Protein AF-A0A1M4VTM8-F1 (afdb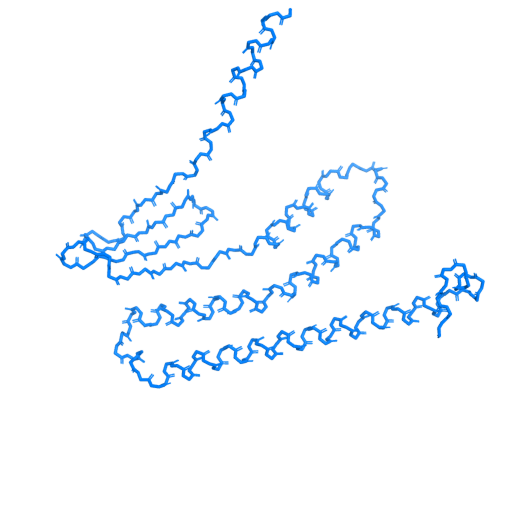_monomer)

Mean predicted aligned error: 14.86 Å

Radius of gyration: 25.79 Å; Cα contacts (8 Å, |Δi|>4): 133; chains: 1; bounding box: 57×68×65 Å

Sequence (185 aa):
MKIIFYLLVILSCISCNIRHKATLKELQNKGSNYQMSYDATRRGAVISLDNNGKIDKILSEVQPDAAIATTTDITSKLTGKLKTGDSVSAEQITKIAETLSKLGERTAPVNMLRDALYRLEEHCVNFPEQCKDEKYFNSFDKVVDLIVKLQGEISETAANEARAEEAKTLRALTPQERDKYNLNK

Secondary structure (DSSP, 8-state):
-HHHHHHHHHHHHHTT------EEEESSSSSSEEEEESSTTS--EEEEE-TTS-EEEEEEPPPP-HHHHHHHHHHHHHHHH--TT----HHHHHHHHHHHHHHHHHHHHHHHHHHHHHHHHHHHHH-GGGGSSHHHHHHHHHHHHHHHHHHHHHHHHHHHHHHHHHHHHHHHS-HHHHHHTT---

Solvent-accessible surface area (backbone atoms only — not comparable to full-atom values): 10735 Å² total; per-residue (Å²): 111,71,66,60,52,54,51,52,54,54,56,63,63,64,71,74,69,83,66,76,58,73,43,78,42,74,76,49,105,72,89,33,39,32,40,35,28,52,47,98,90,46,65,37,30,43,38,31,37,42,100,84,71,44,83,68,47,74,50,64,53,70,72,75,59,64,67,55,58,50,46,55,52,50,52,52,51,52,65,72,64,57,54,98,83,60,85,72,49,71,65,57,56,49,52,50,52,51,54,50,48,56,48,46,60,68,44,44,45,58,50,53,48,46,51,53,52,46,53,54,50,53,46,32,75,77,38,54,84,68,54,76,47,69,70,38,55,53,52,51,50,52,54,52,51,55,37,55,50,51,49,49,53,53,52,51,50,53,54,50,50,51,53,51,51,50,55,51,50,60,70,73,43,52,74,70,58,31,59,75,68,69,66,79,126

Structure (mmCIF, N/CA/C/O backbone):
data_AF-A0A1M4VTM8-F1
#
_entry.id   AF-A0A1M4VTM8-F1
#
loop_
_atom_site.group_PDB
_atom_site.id
_atom_site.type_symbol
_atom_site.label_atom_id
_atom_site.label_alt_id
_atom_site.label_comp_id
_atom_site.label_asym_id
_atom_site.label_entity_id
_atom_site.label_seq_id
_atom_site.pdbx_PDB_ins_code
_atom_site.Cartn_x
_atom_site.Cartn_y
_atom_site.Cartn_z
_atom_site.occupancy
_atom_site.B_iso_or_equiv
_atom_site.auth_seq_id
_atom_site.auth_comp_id
_atom_site.auth_asym_id
_atom_site.auth_atom_id
_atom_site.pdbx_PDB_model_num
ATOM 1 N N . MET A 1 1 ? -13.689 52.520 4.673 1.00 55.81 1 MET A N 1
ATOM 2 C CA . MET A 1 1 ? -14.341 51.310 4.110 1.00 55.81 1 MET A CA 1
ATOM 3 C C . MET A 1 1 ? -13.792 50.878 2.753 1.00 55.81 1 MET A C 1
ATOM 5 O O . MET A 1 1 ? -13.415 4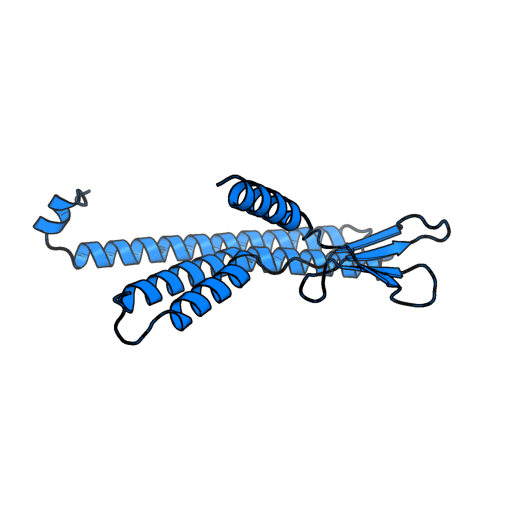9.722 2.644 1.00 55.81 1 MET A O 1
ATOM 9 N N . LYS A 1 2 ? -13.678 51.754 1.739 1.00 59.88 2 LYS A N 1
ATOM 10 C CA . LYS A 1 2 ? -13.195 51.356 0.396 1.00 59.88 2 LYS A CA 1
ATOM 11 C C . LYS A 1 2 ? -11.779 50.749 0.387 1.00 59.88 2 LYS A C 1
ATOM 13 O O . LYS A 1 2 ? -11.562 49.746 -0.274 1.00 59.88 2 LYS A O 1
ATOM 18 N N . ILE A 1 3 ? -10.849 51.292 1.177 1.00 74.38 3 ILE A N 1
ATOM 19 C CA . ILE A 1 3 ? -9.457 50.798 1.266 1.00 74.38 3 ILE A CA 1
ATOM 20 C C . ILE A 1 3 ? -9.383 49.367 1.828 1.00 74.38 3 ILE A C 1
ATOM 22 O O . ILE A 1 3 ? -8.642 48.546 1.304 1.00 74.38 3 ILE A O 1
ATOM 26 N N . ILE A 1 4 ? -10.200 49.043 2.836 1.00 74.19 4 ILE A N 1
ATOM 27 C CA . ILE A 1 4 ? -10.258 47.700 3.443 1.00 74.19 4 ILE A CA 1
ATOM 28 C C . ILE A 1 4 ? -10.810 46.675 2.442 1.00 74.19 4 ILE A C 1
ATOM 30 O O . ILE A 1 4 ? -10.313 45.557 2.370 1.00 74.19 4 ILE A O 1
ATOM 34 N N . PHE A 1 5 ? -11.789 47.075 1.625 1.00 78.25 5 PHE A N 1
ATOM 35 C CA . PHE A 1 5 ? -12.353 46.224 0.579 1.00 78.25 5 PHE A CA 1
ATOM 36 C C . PHE A 1 5 ? -11.323 45.902 -0.515 1.00 78.25 5 PHE A C 1
ATOM 38 O O . PHE A 1 5 ? -11.166 44.742 -0.883 1.00 78.25 5 PHE A O 1
ATOM 45 N N . TYR A 1 6 ? -10.547 46.894 -0.971 1.00 77.56 6 TYR A N 1
ATOM 46 C CA . TYR A 1 6 ? -9.461 46.658 -1.931 1.00 77.56 6 TYR A CA 1
ATOM 47 C C . TYR A 1 6 ? -8.348 45.770 -1.360 1.00 77.56 6 TYR A C 1
ATOM 49 O O . TYR A 1 6 ? -7.822 44.921 -2.075 1.00 77.56 6 TYR A O 1
ATOM 57 N N . LEU A 1 7 ? -8.028 45.906 -0.070 1.00 75.38 7 LEU A N 1
ATOM 58 C CA . LEU A 1 7 ? -7.025 45.068 0.592 1.00 75.38 7 LEU A CA 1
ATOM 59 C C . LEU A 1 7 ? -7.479 43.604 0.703 1.00 75.38 7 LEU A C 1
ATOM 61 O O . LEU A 1 7 ? -6.682 42.705 0.456 1.00 75.38 7 LEU A O 1
ATOM 65 N N . LEU A 1 8 ? -8.764 43.363 0.989 1.00 71.44 8 LEU A N 1
ATOM 66 C CA . LEU A 1 8 ? -9.378 42.027 1.003 1.00 71.44 8 LEU A CA 1
ATOM 67 C C . LEU A 1 8 ? -9.403 41.374 -0.386 1.00 71.44 8 LEU A C 1
ATOM 69 O O . LEU A 1 8 ? -9.103 40.187 -0.507 1.00 71.44 8 LEU A O 1
ATOM 73 N N . VAL A 1 9 ? -9.690 42.148 -1.438 1.00 70.88 9 VAL A N 1
ATOM 74 C CA . VAL A 1 9 ? -9.657 41.659 -2.826 1.00 70.88 9 VAL A CA 1
ATOM 75 C C . VAL A 1 9 ? -8.228 41.288 -3.238 1.00 70.88 9 VAL A C 1
ATOM 77 O O . VAL A 1 9 ? -8.011 40.205 -3.777 1.00 70.88 9 VAL A O 1
ATOM 80 N N . ILE A 1 10 ? -7.229 42.112 -2.907 1.00 68.00 10 ILE A N 1
ATOM 81 C CA . ILE A 1 10 ? -5.819 41.802 -3.196 1.00 68.00 10 ILE A CA 1
ATOM 82 C C . ILE A 1 10 ? -5.358 40.557 -2.417 1.00 68.00 10 ILE A C 1
ATOM 84 O O . ILE A 1 10 ? -4.696 39.695 -2.993 1.00 68.00 10 ILE A O 1
ATOM 88 N N . LEU A 1 11 ? -5.763 40.399 -1.150 1.00 62.19 11 LEU A N 1
ATOM 89 C CA . LEU A 1 11 ? -5.423 39.220 -0.340 1.00 62.19 11 LEU A CA 1
ATOM 90 C C . LEU A 1 11 ? -6.050 37.923 -0.885 1.00 62.19 11 LEU A C 1
ATOM 92 O O . LEU A 1 11 ? -5.418 36.867 -0.825 1.00 62.19 11 LEU A O 1
ATOM 96 N N . SER A 1 12 ? -7.252 38.006 -1.469 1.00 59.25 12 SER A N 1
ATOM 97 C CA . SER A 1 12 ? -7.926 36.868 -2.116 1.00 59.25 12 SER A CA 1
ATOM 98 C C . SER A 1 12 ? -7.284 36.438 -3.444 1.00 59.25 12 SER A C 1
ATOM 100 O O . SER A 1 12 ? -7.388 35.278 -3.836 1.00 59.25 12 SER A O 1
ATOM 102 N N . CYS A 1 13 ? -6.547 37.335 -4.111 1.00 56.78 13 CYS A N 1
ATOM 103 C CA . CYS A 1 13 ? -5.806 37.012 -5.335 1.00 56.78 13 CYS A CA 1
ATOM 104 C C . CYS A 1 13 ? -4.436 36.362 -5.061 1.00 56.78 13 CYS A C 1
ATOM 106 O O . CYS A 1 13 ? -3.901 35.672 -5.927 1.00 56.78 13 CYS A O 1
ATOM 108 N N . ILE A 1 14 ? -3.864 36.544 -3.864 1.00 57.62 14 ILE A N 1
ATOM 109 C CA . ILE A 1 14 ? -2.557 35.968 -3.487 1.00 57.62 14 ILE A CA 1
ATOM 110 C C . ILE A 1 14 ? -2.692 34.485 -3.080 1.00 57.62 14 ILE A C 1
ATOM 112 O O . ILE A 1 14 ? -1.726 33.726 -3.142 1.00 57.62 14 ILE A O 1
ATOM 116 N N . SER A 1 15 ? -3.902 34.024 -2.741 1.00 50.38 15 SER A N 1
ATOM 117 C CA . SER A 1 15 ? -4.162 32.653 -2.267 1.00 50.38 15 SER A CA 1
ATOM 118 C C . SER A 1 15 ? -4.160 31.583 -3.375 1.00 50.38 15 SER A C 1
ATOM 120 O O . SER A 1 15 ? -4.175 30.395 -3.070 1.00 50.38 15 SER A O 1
ATOM 122 N N . CYS A 1 16 ? -4.109 31.965 -4.657 1.00 50.25 16 CYS A N 1
ATOM 123 C CA . CYS A 1 16 ? -4.177 31.025 -5.788 1.00 50.25 16 CYS A CA 1
ATOM 124 C C . CYS A 1 16 ? -2.818 30.508 -6.301 1.00 50.25 16 CYS A C 1
ATOM 126 O O . CYS A 1 16 ? -2.794 29.759 -7.278 1.00 50.25 16 CYS A O 1
ATOM 128 N N . ASN A 1 17 ? -1.686 30.878 -5.686 1.00 47.88 17 ASN A N 1
ATOM 129 C CA . ASN A 1 17 ? -0.359 30.580 -6.249 1.00 47.88 17 ASN A CA 1
ATOM 130 C C . ASN A 1 17 ? 0.388 29.391 -5.624 1.00 47.88 17 ASN A C 1
ATOM 132 O O . ASN A 1 17 ? 1.546 29.150 -5.961 1.00 47.88 17 ASN A O 1
ATOM 136 N N . ILE A 1 18 ? -0.264 28.584 -4.783 1.00 55.91 18 ILE A N 1
ATOM 137 C CA . ILE A 1 18 ? 0.296 27.296 -4.343 1.00 55.91 18 ILE A CA 1
ATOM 138 C C . ILE A 1 18 ? 0.004 26.243 -5.422 1.00 55.91 18 ILE A C 1
ATOM 140 O O . ILE A 1 18 ? -0.698 25.259 -5.207 1.00 55.91 18 ILE A O 1
ATOM 144 N N . ARG A 1 19 ? 0.506 26.465 -6.639 1.00 56.38 19 ARG A N 1
ATOM 145 C CA . ARG A 1 19 ? 0.600 25.391 -7.629 1.00 56.38 19 ARG A CA 1
ATOM 146 C C . ARG A 1 19 ? 1.860 24.613 -7.291 1.00 56.38 19 ARG A C 1
ATOM 148 O O . ARG A 1 19 ? 2.961 25.108 -7.515 1.00 56.38 19 ARG A O 1
ATOM 155 N N . HIS A 1 20 ? 1.701 23.420 -6.725 1.00 59.34 20 HIS A N 1
ATOM 156 C CA . HIS A 1 20 ? 2.806 22.476 -6.568 1.00 59.34 20 HIS A CA 1
ATOM 157 C C . HIS A 1 20 ? 3.458 22.271 -7.942 1.00 59.34 20 HIS A C 1
ATOM 159 O O . HIS A 1 20 ? 2.850 21.698 -8.847 1.00 59.34 20 HIS A O 1
ATOM 165 N N . LYS A 1 21 ? 4.656 22.827 -8.135 1.00 67.56 21 LYS A N 1
ATOM 166 C CA . LYS A 1 21 ? 5.351 22.773 -9.418 1.00 67.56 21 LYS A CA 1
ATOM 167 C C . LYS A 1 21 ? 6.067 21.434 -9.501 1.00 67.56 21 LYS A C 1
ATOM 169 O O . LYS A 1 21 ? 6.978 21.187 -8.719 1.00 67.56 21 LYS A O 1
ATOM 174 N N . ALA A 1 22 ? 5.665 20.591 -10.448 1.00 74.94 22 ALA A N 1
ATOM 175 C CA . ALA A 1 22 ? 6.406 19.374 -10.741 1.00 74.94 22 ALA A CA 1
ATOM 176 C C . ALA A 1 22 ? 7.845 19.739 -11.149 1.00 74.94 22 ALA A C 1
ATOM 178 O O . ALA A 1 22 ? 8.075 20.552 -12.047 1.00 74.94 22 ALA A O 1
ATOM 179 N N . THR A 1 23 ? 8.804 19.161 -10.445 1.00 80.75 23 THR A N 1
ATOM 180 C CA . THR A 1 23 ? 10.224 19.147 -10.773 1.00 80.75 23 THR A CA 1
ATOM 181 C C . THR A 1 23 ? 10.527 17.889 -11.566 1.00 80.75 23 THR A C 1
ATOM 183 O O . THR A 1 23 ? 10.016 16.815 -11.260 1.00 80.75 23 THR A O 1
ATOM 186 N N . LEU A 1 24 ? 11.348 18.037 -12.599 1.00 83.56 24 LEU A N 1
ATOM 187 C CA . LEU A 1 24 ? 11.866 16.936 -13.393 1.00 83.56 24 LEU A CA 1
ATOM 188 C C . LEU A 1 24 ? 13.389 16.995 -13.306 1.00 83.56 24 LEU A C 1
ATOM 190 O O . LEU A 1 24 ? 13.986 18.023 -13.627 1.00 83.56 24 LEU A O 1
ATOM 194 N N . LYS A 1 25 ? 14.008 15.915 -12.838 1.00 85.25 25 LYS A N 1
ATOM 195 C CA . LYS A 1 25 ? 15.454 15.798 -12.661 1.00 85.25 25 LYS A CA 1
ATOM 196 C C . LYS A 1 25 ? 15.956 14.579 -13.416 1.00 85.25 25 LYS A C 1
ATOM 198 O O . LYS A 1 25 ? 15.469 13.481 -13.197 1.00 85.25 25 LYS A O 1
ATOM 203 N N . GLU A 1 26 ? 16.950 14.749 -14.270 1.00 85.19 26 GLU A N 1
ATOM 204 C CA . GLU A 1 26 ? 17.603 13.620 -14.930 1.00 85.19 26 GLU A CA 1
ATOM 205 C C . GLU A 1 26 ? 18.425 12.806 -13.909 1.00 85.19 26 GLU A C 1
ATOM 207 O O . GLU A 1 26 ? 19.189 13.370 -13.121 1.00 85.19 26 GLU A O 1
ATOM 212 N N . LEU A 1 27 ? 18.225 11.484 -13.874 1.00 79.19 27 LEU A N 1
ATOM 213 C CA . LEU A 1 27 ? 18.839 10.583 -12.884 1.00 79.19 27 LEU A CA 1
ATOM 214 C C . LEU A 1 27 ? 20.238 10.111 -13.295 1.00 79.19 27 LEU A C 1
ATOM 216 O O . LEU A 1 27 ? 21.091 9.871 -12.442 1.00 79.19 27 LEU A O 1
ATOM 220 N N . GLN A 1 28 ? 20.483 9.984 -14.597 1.00 69.69 28 GLN A N 1
ATOM 221 C CA . GLN A 1 28 ? 21.789 9.677 -15.175 1.00 69.69 28 GLN A CA 1
ATOM 222 C C . GLN A 1 28 ? 21.962 10.511 -16.434 1.00 69.69 28 GLN A C 1
ATOM 224 O O . GLN A 1 28 ? 21.012 10.601 -17.197 1.00 69.69 28 GLN A O 1
ATOM 229 N N . ASN A 1 29 ? 23.170 11.038 -16.663 1.00 61.75 29 ASN A N 1
ATOM 230 C CA . ASN A 1 29 ? 23.562 11.921 -17.775 1.00 61.75 29 ASN A CA 1
ATOM 231 C C . ASN A 1 29 ? 23.577 11.189 -19.145 1.00 61.75 29 ASN A C 1
ATOM 233 O O . ASN A 1 29 ? 24.570 11.193 -19.871 1.00 61.75 29 ASN A O 1
ATOM 237 N N . LYS A 1 30 ? 22.509 10.439 -19.427 1.00 62.00 30 LYS A N 1
ATOM 238 C CA . LYS A 1 30 ? 22.297 9.539 -20.568 1.00 62.00 30 LYS A CA 1
ATOM 239 C C . LYS A 1 30 ? 20.974 9.843 -21.293 1.00 62.00 30 LYS A C 1
ATOM 241 O O . LYS A 1 30 ? 20.551 9.052 -22.132 1.00 62.00 30 LYS A O 1
ATOM 246 N N . GLY A 1 31 ? 20.303 10.950 -20.968 1.00 61.84 31 GLY A N 1
ATOM 247 C CA . GLY A 1 31 ? 19.180 11.516 -21.721 1.00 61.84 31 GLY A CA 1
ATOM 248 C C . GLY A 1 31 ? 17.881 10.709 -21.711 1.00 61.84 31 GLY A C 1
ATOM 249 O O . GLY A 1 31 ? 17.013 10.961 -22.537 1.00 61.84 31 GLY A O 1
ATOM 250 N N . SER A 1 32 ? 17.747 9.712 -20.835 1.00 74.19 32 SER A N 1
ATOM 251 C CA . SER A 1 32 ? 16.691 8.695 -20.963 1.00 74.19 32 SER A CA 1
ATOM 252 C C . SER A 1 32 ? 16.024 8.289 -19.653 1.00 74.19 32 SER A C 1
ATOM 254 O O . SER A 1 32 ? 15.067 7.533 -19.708 1.00 74.19 32 SER A O 1
ATOM 256 N N . ASN A 1 33 ? 16.461 8.784 -18.489 1.00 84.56 33 ASN A N 1
ATOM 257 C CA . ASN A 1 33 ? 15.824 8.485 -17.201 1.00 84.56 33 ASN A CA 1
ATOM 258 C C . ASN A 1 33 ? 15.647 9.755 -16.371 1.00 84.56 33 ASN A C 1
ATOM 260 O O . ASN A 1 33 ? 16.622 10.430 -16.032 1.00 84.56 33 ASN A O 1
ATOM 264 N N . TYR A 1 34 ? 14.406 10.039 -15.992 1.00 87.00 34 TYR A N 1
ATOM 265 C CA . TYR A 1 34 ? 14.016 11.239 -15.269 1.00 87.00 34 TYR A CA 1
ATOM 266 C C . TYR A 1 34 ? 13.256 10.879 -14.000 1.00 87.00 34 TYR A C 1
ATOM 268 O O . TYR A 1 34 ? 12.390 10.017 -14.008 1.00 87.00 34 TYR A O 1
ATOM 276 N N . GLN A 1 35 ? 13.537 11.580 -12.914 1.00 85.88 35 GLN A N 1
ATOM 277 C CA . GLN A 1 35 ? 12.724 11.597 -11.713 1.00 85.88 35 GLN A CA 1
ATOM 278 C C . GLN A 1 35 ? 11.814 12.819 -11.757 1.00 85.88 35 GLN A C 1
ATOM 280 O O . GLN A 1 35 ? 12.283 13.958 -11.767 1.00 85.88 35 GLN A O 1
ATOM 285 N N . MET A 1 36 ? 10.512 12.582 -11.767 1.00 86.44 36 MET A N 1
ATOM 286 C CA . MET A 1 36 ? 9.488 13.598 -11.595 1.00 86.44 36 MET A CA 1
ATOM 287 C C . MET A 1 36 ? 9.053 13.623 -10.129 1.00 86.44 36 MET A C 1
ATOM 289 O O . MET A 1 36 ? 8.675 12.589 -9.595 1.00 86.44 36 MET A O 1
ATOM 293 N N . SER A 1 37 ? 9.064 14.777 -9.468 1.00 80.56 37 SER A N 1
ATOM 294 C CA . SER A 1 37 ? 8.486 14.941 -8.125 1.00 80.56 37 SER A CA 1
ATOM 295 C C . SER A 1 37 ? 7.849 16.319 -7.954 1.00 80.56 37 SER A C 1
ATOM 297 O O . SER A 1 37 ? 8.286 17.284 -8.570 1.00 80.56 37 SER A O 1
ATOM 299 N N . TYR A 1 38 ? 6.831 16.443 -7.103 1.00 69.94 38 TYR A N 1
ATOM 300 C CA . TYR A 1 38 ? 6.178 17.723 -6.805 1.00 69.94 38 TYR A CA 1
ATOM 301 C C . TYR A 1 38 ? 6.865 18.517 -5.681 1.00 69.94 38 TYR A C 1
ATOM 303 O O . TYR A 1 38 ? 6.795 19.744 -5.694 1.00 69.94 38 TYR A O 1
ATOM 311 N N . ASP A 1 39 ? 7.517 17.843 -4.728 1.00 66.56 39 ASP A N 1
ATOM 312 C CA . ASP A 1 39 ? 8.395 18.424 -3.701 1.00 66.56 39 ASP A CA 1
ATOM 313 C C . ASP A 1 39 ? 9.243 17.309 -3.034 1.00 66.56 39 ASP A C 1
ATOM 315 O O . ASP A 1 39 ? 9.006 16.125 -3.253 1.00 66.56 39 ASP A O 1
ATOM 319 N N . ALA 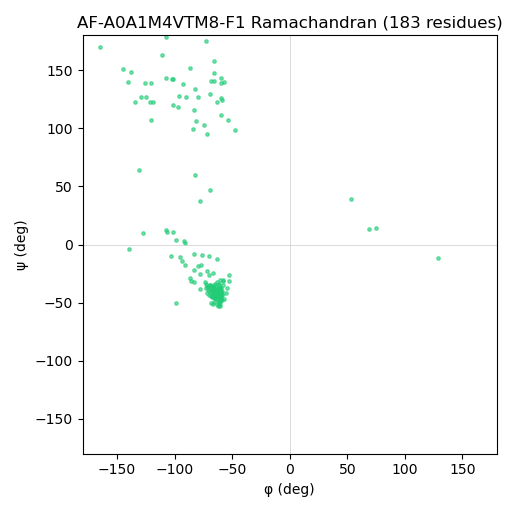A 1 40 ? 10.247 17.663 -2.224 1.00 54.72 40 ALA A N 1
ATOM 320 C CA . ALA A 1 40 ? 11.143 16.688 -1.584 1.00 54.72 40 ALA A CA 1
ATOM 321 C C . ALA A 1 40 ? 10.486 15.829 -0.479 1.00 54.72 40 ALA A C 1
ATOM 323 O O . ALA A 1 40 ? 11.116 14.893 0.009 1.00 54.72 40 ALA A O 1
ATOM 324 N N . THR A 1 41 ? 9.257 16.147 -0.056 1.00 55.94 41 THR A N 1
ATOM 325 C CA . THR A 1 41 ? 8.496 15.377 0.943 1.00 55.94 41 THR A CA 1
ATOM 326 C C . THR A 1 41 ? 7.409 14.508 0.307 1.00 55.94 41 THR A C 1
ATOM 328 O O . THR A 1 41 ? 6.835 13.645 0.974 1.00 55.94 41 THR A O 1
ATOM 331 N N . ARG A 1 42 ? 7.147 14.691 -0.990 1.00 61.75 42 ARG A N 1
ATOM 332 C CA . ARG A 1 42 ? 6.226 13.908 -1.806 1.00 61.75 42 ARG A CA 1
ATOM 333 C C . ARG A 1 42 ? 6.992 12.929 -2.683 1.00 61.75 42 ARG A C 1
ATOM 335 O O . ARG A 1 42 ? 8.055 13.219 -3.226 1.00 61.75 42 ARG A O 1
ATOM 342 N N . ARG A 1 43 ? 6.399 11.750 -2.827 1.00 67.44 43 ARG A N 1
ATOM 343 C CA . ARG A 1 43 ? 6.920 10.683 -3.673 1.00 67.44 43 ARG A CA 1
ATOM 344 C C . ARG A 1 43 ? 6.900 11.072 -5.148 1.00 67.44 43 ARG A C 1
ATOM 346 O O . ARG A 1 43 ? 6.036 11.838 -5.588 1.00 67.44 43 ARG A O 1
ATOM 353 N N . GLY A 1 44 ? 7.884 10.559 -5.876 1.00 79.00 44 GLY A N 1
ATOM 354 C CA . GLY A 1 44 ? 8.093 10.854 -7.286 1.00 79.00 44 GLY A CA 1
ATOM 355 C C . GLY A 1 44 ? 7.726 9.695 -8.206 1.00 79.00 44 GLY A C 1
ATOM 356 O O . GLY A 1 44 ? 7.344 8.613 -7.767 1.00 79.00 44 GLY A O 1
ATOM 357 N N . ALA A 1 45 ? 7.873 9.926 -9.503 1.00 85.31 45 ALA A N 1
ATOM 358 C CA . ALA A 1 45 ? 7.846 8.892 -10.521 1.00 85.31 45 ALA A CA 1
ATOM 359 C C . ALA A 1 45 ? 9.172 8.886 -11.276 1.00 85.31 45 ALA A C 1
ATOM 361 O O . ALA A 1 45 ? 9.707 9.944 -11.608 1.00 85.31 45 ALA A O 1
ATOM 362 N N . VAL A 1 46 ? 9.691 7.702 -11.567 1.00 87.25 46 VAL A N 1
ATOM 363 C CA . VAL A 1 46 ? 10.784 7.520 -12.514 1.00 87.25 46 VAL A CA 1
ATOM 364 C C . VAL A 1 46 ? 10.176 7.302 -13.893 1.00 87.25 46 VAL A C 1
ATOM 366 O O . VAL A 1 46 ? 9.315 6.448 -14.067 1.00 87.25 46 VAL A O 1
ATOM 369 N N . ILE A 1 47 ? 10.606 8.092 -14.866 1.00 88.94 47 ILE A N 1
ATOM 370 C CA . ILE A 1 47 ? 10.150 8.052 -16.252 1.00 88.94 47 ILE A CA 1
ATOM 371 C C . ILE A 1 47 ? 11.361 7.714 -17.112 1.00 88.94 47 ILE A C 1
ATOM 373 O O . ILE A 1 47 ? 12.353 8.447 -17.079 1.00 88.94 47 ILE A O 1
ATOM 377 N N . SER A 1 48 ? 11.275 6.637 -17.889 1.00 87.56 48 SER A N 1
ATOM 378 C CA . SER A 1 48 ? 12.259 6.333 -18.923 1.00 87.56 48 SER A CA 1
ATOM 379 C C . SER A 1 48 ? 11.738 6.719 -20.303 1.00 87.56 48 SER A C 1
ATOM 381 O O . SER A 1 48 ? 10.549 6.562 -20.595 1.00 87.56 48 SER A O 1
ATOM 383 N N . LEU A 1 49 ? 12.626 7.232 -21.153 1.00 87.50 49 LEU A N 1
ATOM 384 C CA . LEU A 1 49 ? 12.338 7.524 -22.554 1.00 87.50 49 LEU A CA 1
ATOM 385 C C . LEU A 1 49 ? 13.028 6.504 -23.468 1.00 87.50 49 LEU A C 1
ATOM 387 O O . LEU A 1 49 ? 14.153 6.085 -23.192 1.00 87.50 49 LEU A O 1
ATOM 391 N N . ASP A 1 50 ? 12.365 6.133 -24.561 1.00 84.56 50 ASP A N 1
ATOM 392 C CA . ASP A 1 50 ? 12.946 5.351 -25.647 1.00 84.56 50 ASP A CA 1
ATOM 393 C C . ASP A 1 50 ? 13.930 6.194 -26.484 1.00 84.56 50 ASP A C 1
ATOM 395 O O . ASP A 1 50 ? 14.066 7.410 -26.320 1.00 84.56 50 ASP A O 1
ATOM 399 N N . ASN A 1 51 ? 14.601 5.554 -27.445 1.00 84.25 51 ASN A N 1
ATOM 400 C CA . ASN A 1 51 ? 15.552 6.224 -28.343 1.00 84.25 51 ASN A CA 1
ATOM 401 C C . ASN A 1 51 ? 14.906 7.295 -29.250 1.00 84.25 51 ASN A C 1
ATOM 403 O O . ASN A 1 51 ? 15.623 8.068 -29.881 1.00 84.25 51 ASN A O 1
ATOM 407 N N . ASN A 1 52 ? 13.573 7.342 -29.330 1.00 86.06 52 ASN A N 1
ATOM 408 C CA . ASN A 1 52 ? 12.812 8.338 -30.082 1.00 86.06 52 ASN A CA 1
ATOM 409 C C . ASN A 1 52 ? 12.287 9.470 -29.177 1.00 86.06 52 ASN A C 1
ATOM 411 O O . ASN A 1 52 ? 11.537 10.327 -29.648 1.00 86.06 52 ASN A O 1
ATOM 415 N N . GLY A 1 53 ? 12.641 9.466 -27.887 1.00 81.62 53 GLY A N 1
ATOM 416 C CA . GLY A 1 53 ? 12.178 10.437 -26.898 1.00 81.62 53 GLY A CA 1
ATOM 417 C C . GLY A 1 53 ? 10.733 10.224 -26.434 1.00 81.62 53 GLY A C 1
ATOM 418 O O . GLY A 1 53 ? 10.155 11.126 -25.826 1.00 81.62 53 GLY A O 1
ATOM 419 N N . LYS A 1 54 ? 10.122 9.069 -26.715 1.00 87.00 54 LYS A N 1
ATOM 420 C CA . LYS A 1 54 ? 8.792 8.700 -26.207 1.00 87.00 54 LYS A CA 1
ATOM 421 C C . LYS A 1 54 ? 8.913 8.049 -24.840 1.00 87.00 54 LYS A C 1
ATOM 423 O O . LYS A 1 54 ? 9.907 7.402 -24.556 1.00 87.00 54 LYS A O 1
ATOM 428 N N . ILE A 1 55 ? 7.884 8.180 -24.008 1.00 85.94 55 ILE A N 1
ATOM 429 C CA . ILE A 1 55 ? 7.833 7.472 -22.725 1.00 85.94 55 ILE A CA 1
ATOM 430 C C . ILE A 1 55 ? 7.802 5.964 -22.987 1.00 85.94 55 ILE A C 1
ATOM 432 O O . ILE A 1 55 ? 6.907 5.481 -23.677 1.00 85.94 55 ILE A O 1
ATOM 436 N N . ASP A 1 56 ? 8.776 5.258 -22.422 1.00 85.19 56 ASP A N 1
ATOM 437 C CA . ASP A 1 56 ? 8.909 3.802 -22.488 1.00 85.19 56 ASP A CA 1
ATOM 438 C C . ASP A 1 56 ? 8.356 3.155 -21.213 1.00 85.19 56 ASP A C 1
ATOM 440 O O . ASP A 1 56 ? 7.500 2.274 -21.274 1.00 85.19 56 ASP A O 1
ATOM 444 N N . LYS A 1 57 ? 8.785 3.635 -20.037 1.00 86.12 57 LYS A N 1
ATOM 445 C CA . LYS A 1 57 ? 8.346 3.110 -18.735 1.00 86.12 57 LYS A CA 1
ATOM 446 C C . LYS A 1 57 ? 8.084 4.243 -17.755 1.00 86.12 57 LYS A C 1
ATOM 448 O O . LYS A 1 57 ? 8.748 5.280 -17.780 1.00 86.12 57 LYS A O 1
ATOM 453 N N . ILE A 1 58 ? 7.125 4.022 -16.863 1.00 86.38 58 ILE A N 1
ATOM 454 C CA . ILE A 1 58 ? 6.842 4.897 -15.727 1.00 86.38 58 ILE A CA 1
ATOM 455 C C . ILE A 1 58 ? 6.793 4.008 -14.492 1.00 86.38 58 ILE A C 1
ATOM 457 O O . ILE A 1 58 ? 6.045 3.044 -14.479 1.00 86.38 58 ILE A O 1
ATOM 461 N N . LEU A 1 59 ? 7.559 4.346 -13.462 1.00 86.31 59 LEU A N 1
ATOM 462 C CA . LEU A 1 59 ? 7.524 3.691 -12.161 1.00 86.31 59 LEU A CA 1
ATOM 463 C C . LEU A 1 59 ? 7.175 4.750 -11.117 1.00 86.31 59 LEU A C 1
ATOM 465 O O . LEU A 1 59 ? 7.983 5.632 -10.831 1.00 86.31 59 LEU A O 1
ATOM 469 N N . SER A 1 60 ? 5.951 4.712 -10.591 1.00 81.88 60 SER A N 1
ATOM 470 C CA . SER A 1 60 ? 5.464 5.720 -9.641 1.00 81.88 60 SER A CA 1
ATOM 471 C C . SER A 1 60 ? 5.516 5.187 -8.222 1.00 81.88 60 SER A C 1
ATOM 473 O O . SER A 1 60 ? 4.864 4.199 -7.900 1.00 81.88 60 SER A O 1
ATOM 475 N N . GLU A 1 61 ? 6.268 5.853 -7.353 1.00 74.88 61 GLU A N 1
ATOM 476 C CA . GLU A 1 61 ? 6.351 5.438 -5.963 1.00 74.88 61 GLU A CA 1
ATOM 477 C C . GLU A 1 61 ? 4.995 5.605 -5.249 1.00 74.88 61 GLU A C 1
ATOM 479 O O . GLU A 1 61 ? 4.279 6.598 -5.404 1.00 74.88 61 GLU A O 1
ATOM 484 N N . VAL A 1 62 ? 4.662 4.638 -4.397 1.00 72.00 62 VAL A N 1
ATOM 485 C CA . VAL A 1 62 ? 3.408 4.602 -3.630 1.00 72.00 62 VAL A CA 1
ATOM 486 C C . VAL A 1 62 ? 3.247 5.821 -2.715 1.00 72.00 62 VAL A C 1
ATOM 488 O O . VAL A 1 62 ? 4.090 6.054 -1.861 1.00 72.00 62 VAL A O 1
ATOM 491 N N . GLN A 1 63 ? 2.143 6.567 -2.784 1.00 62.94 63 GLN A N 1
ATOM 492 C CA . GLN A 1 63 ? 1.935 7.700 -1.867 1.00 62.94 63 GLN A CA 1
ATOM 493 C C . GLN A 1 63 ? 1.934 7.260 -0.389 1.00 62.94 63 GLN A C 1
ATOM 495 O O . GLN A 1 63 ? 1.338 6.227 -0.069 1.00 62.94 63 GLN A O 1
ATOM 500 N N . PRO A 1 64 ? 2.560 8.033 0.527 1.00 59.22 64 PRO A N 1
ATOM 501 C CA . PRO A 1 64 ? 2.430 7.773 1.952 1.00 59.22 64 PRO A CA 1
ATOM 502 C C . PRO A 1 64 ? 0.957 7.882 2.328 1.00 59.22 64 PRO A C 1
ATOM 504 O O . PRO A 1 64 ? 0.221 8.711 1.788 1.00 59.22 64 PRO A O 1
ATOM 507 N N . ASP A 1 65 ? 0.527 7.028 3.245 1.00 60.94 65 ASP A N 1
ATOM 508 C CA . ASP A 1 65 ? -0.861 6.987 3.664 1.00 60.94 65 ASP A CA 1
ATOM 509 C C . ASP A 1 65 ? -1.296 8.338 4.243 1.00 60.94 65 ASP A C 1
ATOM 511 O O . ASP A 1 65 ? -0.845 8.761 5.314 1.00 60.94 65 ASP A O 1
ATOM 515 N N . ALA A 1 66 ? -2.183 9.019 3.516 1.00 56.75 66 ALA A N 1
ATOM 516 C CA . ALA A 1 66 ? -2.731 10.301 3.921 1.00 56.75 66 ALA A CA 1
ATOM 517 C C . ALA A 1 66 ? -3.433 10.207 5.283 1.00 56.75 66 ALA A C 1
ATOM 519 O O . ALA A 1 66 ? -3.405 11.181 6.035 1.00 56.75 66 ALA A O 1
ATOM 520 N N . ALA A 1 67 ? -4.007 9.050 5.637 1.00 51.41 67 ALA A N 1
ATOM 521 C CA . ALA A 1 67 ? -4.637 8.849 6.935 1.00 51.41 67 ALA A CA 1
ATOM 522 C C . ALA A 1 67 ? -3.605 8.869 8.070 1.00 51.41 67 ALA A C 1
ATOM 524 O O . ALA A 1 67 ? -3.815 9.575 9.053 1.00 51.41 67 ALA A O 1
ATOM 525 N N . ILE A 1 68 ? -2.463 8.185 7.927 1.00 57.22 68 ILE A N 1
ATOM 526 C CA . ILE A 1 68 ? -1.411 8.138 8.961 1.00 57.22 68 ILE A CA 1
ATOM 527 C C . ILE A 1 68 ? -0.703 9.493 9.094 1.00 57.22 68 ILE A C 1
ATOM 529 O O . ILE A 1 68 ? -0.499 9.977 10.206 1.00 57.22 68 ILE A O 1
ATOM 533 N N . ALA A 1 69 ? -0.375 10.152 7.979 1.00 56.09 69 ALA A N 1
ATOM 534 C CA . ALA A 1 69 ? 0.251 11.476 8.014 1.00 56.09 69 ALA A CA 1
ATOM 535 C C . ALA A 1 69 ? -0.664 12.523 8.678 1.00 56.09 69 ALA A C 1
ATOM 537 O O . ALA A 1 69 ? -0.222 13.292 9.532 1.00 56.09 69 ALA A O 1
ATOM 538 N N . THR A 1 70 ? -1.958 12.498 8.343 1.00 56.84 70 THR A N 1
ATOM 539 C CA . THR A 1 70 ? -2.969 13.375 8.955 1.00 56.84 70 THR A CA 1
ATOM 540 C C . THR A 1 70 ? -3.202 13.018 10.425 1.00 56.84 70 THR A C 1
ATOM 542 O O . THR A 1 70 ? -3.373 13.909 11.250 1.00 56.84 70 THR A O 1
ATOM 545 N N . THR A 1 71 ? -3.143 11.734 10.783 1.00 57.50 71 THR A N 1
ATOM 546 C CA . THR A 1 71 ? -3.262 11.238 12.165 1.00 57.50 71 THR A CA 1
ATOM 547 C C . THR A 1 71 ? -2.149 11.776 13.055 1.00 57.50 71 THR A C 1
ATOM 549 O O . THR A 1 71 ? -2.428 12.355 14.102 1.00 57.50 71 THR A O 1
ATOM 552 N N . THR A 1 72 ? -0.892 11.635 12.634 1.00 60.34 72 THR A N 1
ATOM 553 C CA . THR A 1 72 ? 0.267 12.123 13.394 1.00 60.34 72 THR A CA 1
ATOM 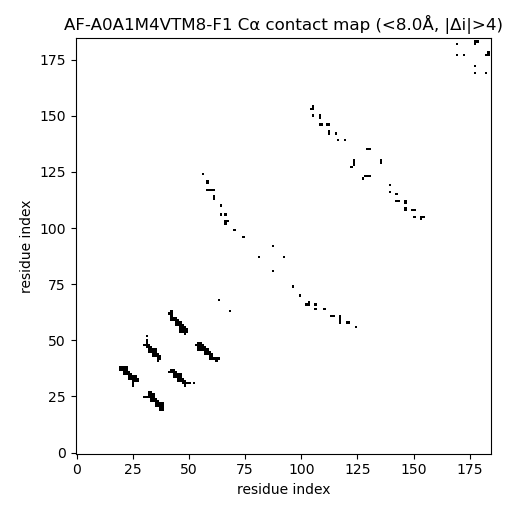554 C C . THR A 1 72 ? 0.210 13.637 13.575 1.00 60.34 72 THR A C 1
ATOM 556 O O . THR A 1 72 ? 0.477 14.142 14.664 1.00 60.34 72 THR A O 1
ATOM 559 N N . ASP A 1 73 ? -0.203 14.362 12.535 1.00 61.47 73 ASP A N 1
ATOM 560 C CA . ASP A 1 73 ? -0.339 15.816 12.569 1.00 61.47 73 ASP A CA 1
ATOM 561 C C . ASP A 1 73 ? -1.491 16.271 13.487 1.00 61.47 73 ASP A C 1
ATOM 563 O O . ASP A 1 73 ? -1.316 17.188 14.289 1.00 61.47 73 ASP A O 1
ATOM 567 N N . ILE A 1 74 ? -2.647 15.596 13.451 1.00 62.41 74 ILE A N 1
ATOM 568 C CA . ILE A 1 74 ? -3.780 15.864 14.353 1.00 62.41 74 ILE A CA 1
ATOM 569 C C . ILE A 1 74 ? -3.384 15.580 15.802 1.00 62.41 74 ILE A C 1
ATOM 571 O O . ILE A 1 74 ? -3.538 16.461 16.646 1.00 62.41 74 ILE A O 1
ATOM 575 N N . THR A 1 75 ? -2.830 14.402 16.095 1.00 61.62 75 THR A N 1
ATOM 576 C CA . THR A 1 75 ? -2.411 14.023 17.452 1.00 61.62 75 THR A CA 1
ATOM 577 C C . THR A 1 75 ? -1.349 14.982 17.980 1.00 61.62 75 THR A C 1
ATOM 579 O O . THR A 1 75 ? -1.514 15.528 19.065 1.00 61.62 75 THR A O 1
ATOM 582 N N . SER A 1 76 ? -0.317 15.298 17.190 1.00 61.25 76 SER A N 1
ATOM 583 C CA . SER A 1 76 ? 0.722 16.259 17.581 1.00 61.25 76 SER A CA 1
ATOM 584 C C . SER A 1 76 ? 0.162 17.665 17.822 1.00 61.25 76 SER A C 1
ATOM 586 O O . SER A 1 76 ? 0.607 18.353 18.743 1.00 61.25 76 SER A O 1
ATOM 588 N N . LYS A 1 77 ? -0.816 18.112 17.022 1.00 63.06 77 LYS A N 1
ATOM 589 C CA . LYS A 1 77 ? -1.491 19.407 17.207 1.00 63.06 77 LYS A CA 1
ATOM 590 C C . LYS A 1 77 ? -2.404 19.419 18.428 1.00 63.06 77 LYS A C 1
ATOM 592 O O . LYS A 1 77 ? -2.487 20.455 19.081 1.00 63.06 77 LYS A O 1
ATOM 597 N N . LEU A 1 78 ? -3.078 18.311 18.736 1.00 61.25 78 LEU A N 1
ATOM 598 C CA . LEU A 1 78 ? -3.876 18.165 19.953 1.00 61.25 78 LEU A CA 1
ATOM 599 C C . LEU A 1 78 ? -2.972 18.167 21.187 1.00 61.25 78 LEU A C 1
ATOM 601 O O . LEU A 1 78 ? -3.172 18.996 22.067 1.00 61.25 78 LEU A O 1
ATOM 605 N N . THR A 1 79 ? -1.923 17.344 21.217 1.00 62.31 79 THR A N 1
ATOM 606 C CA . THR A 1 79 ? -0.967 17.285 22.333 1.00 62.31 79 THR A CA 1
ATOM 607 C C . THR A 1 79 ? -0.236 18.615 22.540 1.00 62.31 79 THR A C 1
ATOM 609 O O . THR A 1 79 ? -0.054 19.041 23.675 1.00 62.31 79 THR A O 1
ATOM 612 N N . GLY A 1 80 ? 0.131 19.316 21.461 1.00 59.94 80 GLY A N 1
ATOM 613 C CA . GLY A 1 80 ? 0.819 20.611 21.532 1.00 59.94 80 GLY A CA 1
ATOM 614 C C . GLY A 1 80 ? -0.070 21.811 21.888 1.00 59.94 80 GLY A C 1
ATOM 615 O O . GLY A 1 80 ? 0.453 22.854 22.276 1.00 59.94 80 GLY A O 1
ATOM 616 N N . LYS A 1 81 ? -1.400 21.698 21.755 1.00 55.50 81 LYS A N 1
ATOM 617 C CA . LYS A 1 81 ? -2.358 22.764 22.110 1.00 55.50 81 LYS A CA 1
ATOM 618 C C . LYS A 1 81 ? -2.941 22.630 23.514 1.00 55.50 81 LYS A C 1
ATOM 620 O O . LYS A 1 81 ? -3.562 23.583 23.978 1.00 55.50 81 LYS A O 1
ATOM 625 N N . LEU A 1 82 ? -2.724 21.505 24.192 1.00 53.91 82 LEU A N 1
ATOM 626 C CA . LEU A 1 82 ? -3.111 21.338 25.589 1.00 53.91 82 LEU A CA 1
ATOM 627 C C . LEU A 1 82 ? -2.188 22.178 26.467 1.00 53.91 82 LEU A C 1
ATOM 629 O O . LEU A 1 82 ? -1.094 21.764 26.846 1.00 53.91 82 LEU A O 1
ATOM 633 N N . LYS A 1 83 ? -2.638 23.386 26.799 1.00 54.62 83 LYS A N 1
ATOM 634 C CA . LYS A 1 83 ? -2.122 24.077 27.976 1.00 54.62 83 LYS A CA 1
ATOM 635 C C . LYS A 1 83 ? -2.598 23.305 29.202 1.00 54.62 83 LYS A C 1
ATOM 637 O O . LYS A 1 83 ? -3.727 22.819 29.228 1.00 54.62 83 LYS A O 1
ATOM 642 N N . THR A 1 84 ? -1.734 23.187 30.205 1.00 51.66 84 THR A N 1
ATOM 643 C CA . THR A 1 84 ? -2.046 22.641 31.530 1.00 51.66 84 THR A CA 1
ATOM 644 C C . THR A 1 84 ? -3.340 23.269 32.060 1.00 51.66 84 THR A C 1
ATOM 646 O O . THR A 1 84 ? -3.323 24.397 32.542 1.00 51.66 84 THR A O 1
ATOM 649 N N . GLY A 1 85 ? -4.469 22.564 31.920 1.00 50.81 85 GLY A N 1
ATOM 650 C CA . GLY A 1 85 ? -5.783 23.018 32.388 1.00 50.81 85 GLY A CA 1
ATOM 651 C C . GLY A 1 85 ? -6.936 22.988 31.375 1.00 50.81 85 GLY A C 1
ATOM 652 O O . GLY A 1 85 ? -8.075 23.116 31.814 1.00 50.81 85 GLY A O 1
ATOM 653 N N . ASP A 1 86 ? -6.701 22.784 30.071 1.00 52.72 86 ASP A N 1
ATOM 654 C CA . ASP A 1 86 ? -7.805 22.640 29.106 1.00 52.72 86 ASP A CA 1
ATOM 655 C C . ASP A 1 86 ? -8.405 21.224 29.138 1.00 52.72 86 ASP A C 1
ATOM 657 O O . ASP A 1 86 ? -7.711 20.213 29.024 1.00 52.72 86 ASP A O 1
ATOM 661 N N . SER A 1 87 ? -9.726 21.168 29.302 1.00 52.56 87 SER A N 1
ATOM 662 C CA . SER A 1 87 ? -10.540 19.999 29.651 1.00 52.56 87 SER A CA 1
ATOM 663 C C . SER A 1 87 ? -10.824 19.030 28.498 1.00 52.56 87 SER A C 1
ATOM 665 O O . SER A 1 87 ? -11.912 18.455 28.422 1.00 52.56 87 SER A O 1
ATOM 667 N N . VAL A 1 88 ? -9.860 18.796 27.605 1.00 55.34 88 VAL A N 1
ATOM 668 C CA . VAL A 1 88 ? -9.919 17.568 26.802 1.00 55.34 88 VAL A CA 1
ATOM 669 C C . VAL A 1 88 ? -9.520 16.448 27.749 1.00 55.34 88 VAL A C 1
ATOM 671 O O . VAL A 1 88 ? -8.351 16.333 28.121 1.00 55.34 88 VAL A O 1
ATOM 674 N N . SER A 1 89 ? -10.506 15.684 28.224 1.00 62.88 89 SER A N 1
ATOM 675 C CA . SER A 1 89 ? -10.244 14.614 29.184 1.00 62.88 89 SER A CA 1
ATOM 676 C C . SER A 1 89 ? -9.228 13.648 28.570 1.00 62.88 89 SER A C 1
ATOM 678 O O . SER A 1 89 ? -9.264 13.380 27.363 1.00 62.88 89 SER A O 1
ATOM 680 N N . ALA A 1 90 ? -8.281 13.159 29.370 1.00 60.75 90 ALA A N 1
ATOM 681 C CA . ALA A 1 90 ? -7.248 12.247 28.888 1.00 60.75 90 ALA A CA 1
ATOM 682 C C . ALA A 1 90 ? -7.865 11.044 28.149 1.00 60.75 90 ALA A C 1
ATOM 684 O O . ALA A 1 90 ? -7.295 10.587 27.157 1.00 60.75 90 ALA A O 1
ATOM 685 N N . GLU A 1 91 ? -9.070 10.628 28.558 1.00 59.16 91 GLU A N 1
ATOM 686 C CA . GLU A 1 91 ? -9.899 9.594 27.928 1.00 59.16 91 GLU A CA 1
ATOM 687 C C . GLU A 1 91 ? -10.316 9.934 26.489 1.00 59.16 91 GLU A C 1
ATOM 689 O O . GLU A 1 91 ? -10.349 9.054 25.632 1.00 59.16 91 GLU A O 1
ATOM 694 N N . GLN A 1 92 ? -10.625 11.196 26.174 1.00 60.81 92 GLN A N 1
ATOM 695 C CA . GLN A 1 92 ? -10.963 11.594 24.802 1.00 60.81 92 GLN A CA 1
ATOM 696 C C . GLN A 1 92 ? -9.743 11.519 23.881 1.00 60.81 92 GLN A C 1
ATOM 698 O O . GLN A 1 92 ? -9.867 11.085 22.736 1.00 60.81 92 GLN A O 1
ATOM 703 N N . ILE A 1 93 ? -8.560 11.884 24.382 1.00 63.25 93 ILE A N 1
ATOM 704 C CA . ILE A 1 93 ? -7.300 11.776 23.633 1.00 63.25 93 ILE A CA 1
ATOM 705 C C . ILE A 1 93 ? -6.953 10.307 23.397 1.00 63.25 93 ILE A C 1
ATOM 707 O O . ILE A 1 93 ? -6.579 9.948 22.282 1.00 63.25 93 ILE A O 1
ATOM 711 N N . THR A 1 94 ? -7.125 9.449 24.408 1.00 63.34 94 THR A N 1
ATOM 712 C CA . THR A 1 94 ? -6.901 8.002 24.254 1.00 63.34 94 THR A CA 1
ATOM 713 C C . THR A 1 94 ? -7.876 7.404 23.252 1.00 63.34 94 THR A C 1
ATOM 715 O O . THR A 1 94 ? -7.448 6.702 22.347 1.00 63.34 94 THR A O 1
ATOM 718 N N . LYS A 1 95 ? -9.164 7.757 23.318 1.00 65.38 95 LYS A N 1
ATOM 719 C CA . LYS A 1 95 ? -10.182 7.244 22.389 1.00 65.38 95 LYS A CA 1
ATOM 720 C C . LYS A 1 95 ? -9.965 7.705 20.944 1.00 65.38 95 LYS A C 1
ATOM 722 O O . LYS A 1 95 ? -10.218 6.951 20.003 1.00 65.38 95 LYS A O 1
ATOM 727 N N . ILE A 1 96 ? -9.475 8.933 20.755 1.00 62.56 96 ILE A N 1
ATOM 728 C CA . ILE A 1 96 ? -9.035 9.433 19.447 1.00 62.56 96 ILE A CA 1
ATOM 729 C C . ILE A 1 96 ? -7.814 8.636 18.978 1.00 62.56 96 ILE A C 1
ATOM 731 O O . ILE A 1 96 ? -7.839 8.121 17.866 1.00 62.56 96 ILE A O 1
ATOM 735 N N . ALA A 1 97 ? -6.790 8.459 19.817 1.00 62.50 97 ALA A N 1
ATOM 736 C CA . ALA A 1 97 ? -5.603 7.676 19.473 1.00 62.50 97 ALA A CA 1
ATOM 737 C C . ALA A 1 97 ? -5.939 6.213 19.128 1.00 62.50 97 ALA A C 1
ATOM 739 O O . ALA A 1 97 ? -5.430 5.694 18.141 1.00 62.5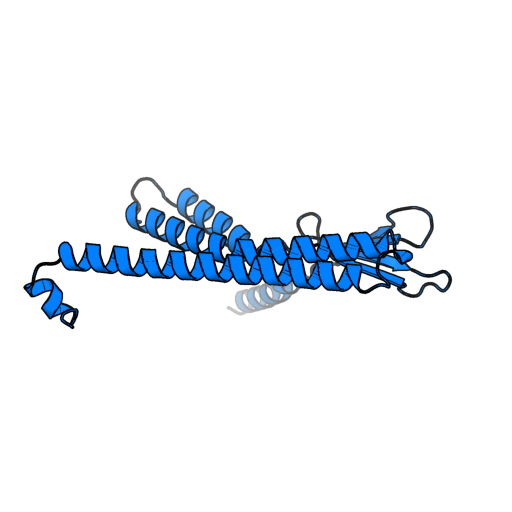0 97 ALA A O 1
ATOM 740 N N . GLU A 1 9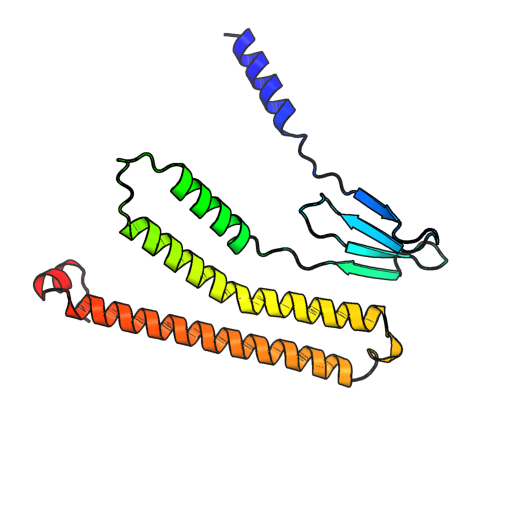8 ? -6.847 5.572 19.865 1.00 66.44 98 GLU A N 1
ATOM 741 C CA . GLU A 1 98 ? -7.344 4.218 19.589 1.00 66.44 98 GLU A CA 1
ATOM 742 C C . GLU A 1 98 ? -8.104 4.144 18.262 1.00 66.44 98 GLU A C 1
ATOM 744 O O . GLU A 1 98 ? -7.851 3.259 17.447 1.00 66.44 98 GLU A O 1
ATOM 749 N N . THR A 1 99 ? -9.013 5.092 18.007 1.00 63.62 99 THR A N 1
A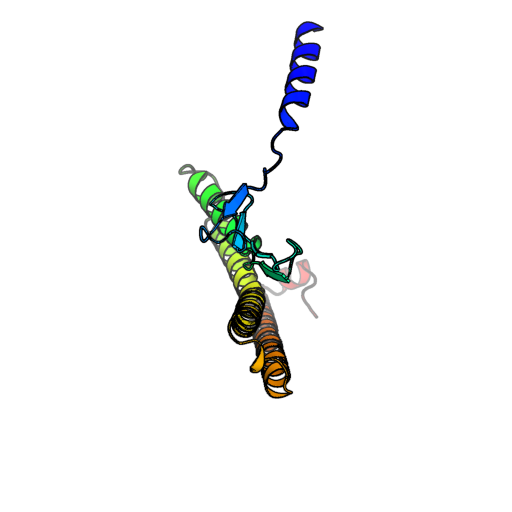TOM 750 C CA . THR A 1 99 ? -9.764 5.152 16.740 1.00 63.62 99 THR A CA 1
ATOM 751 C C . THR A 1 99 ? -8.819 5.354 15.557 1.00 63.62 99 THR A C 1
ATOM 753 O O . THR A 1 99 ? -8.985 4.735 14.507 1.00 63.62 99 THR A O 1
ATOM 756 N N . LEU A 1 100 ? -7.804 6.198 15.736 1.00 60.19 100 LEU A N 1
ATOM 757 C CA . LEU A 1 100 ? -6.788 6.468 14.729 1.00 60.19 100 LEU A CA 1
ATOM 758 C C . LEU A 1 100 ? -5.831 5.277 14.538 1.00 60.19 100 LEU A C 1
ATOM 760 O O . LEU A 1 100 ? -5.471 4.982 13.401 1.00 60.19 100 LEU A O 1
ATOM 764 N N . SER A 1 101 ? -5.488 4.538 15.599 1.00 63.84 101 SER A N 1
ATOM 765 C CA . SER A 1 101 ? -4.727 3.280 15.518 1.00 63.84 101 SER A CA 1
ATOM 766 C C . SER A 1 101 ? -5.493 2.227 14.719 1.00 63.84 101 SER A C 1
ATOM 768 O O . SER A 1 101 ? -4.958 1.669 13.765 1.00 63.84 101 SER A O 1
ATOM 770 N N . LYS A 1 102 ? -6.786 2.040 15.017 1.00 66.19 102 LYS A N 1
ATOM 771 C CA . LYS A 1 102 ? -7.676 1.130 14.273 1.00 66.19 102 LYS A CA 1
ATOM 772 C C . LYS A 1 102 ? -7.829 1.525 12.805 1.00 66.19 102 LYS A C 1
ATOM 774 O O . LYS A 1 102 ? -7.977 0.667 11.935 1.00 66.19 102 LYS A O 1
ATOM 779 N N . LEU A 1 103 ? -7.801 2.825 12.505 1.00 62.50 103 LEU A N 1
ATOM 780 C CA . LEU A 1 103 ? -7.782 3.303 11.126 1.00 62.50 103 LEU A CA 1
ATOM 781 C C . LEU A 1 103 ? -6.454 2.954 10.437 1.00 62.50 103 LEU A C 1
ATOM 783 O O . LEU A 1 103 ? -6.489 2.448 9.320 1.00 62.50 103 LEU A O 1
ATOM 787 N N . GLY A 1 104 ? -5.317 3.150 11.113 1.00 60.53 104 GLY A N 1
ATOM 788 C CA . GLY A 1 104 ? -3.993 2.755 10.620 1.00 60.53 104 GLY A CA 1
ATOM 789 C C . GLY A 1 104 ? -3.858 1.248 10.367 1.00 60.53 104 GLY A C 1
ATOM 790 O O . GLY A 1 104 ? -3.274 0.831 9.370 1.00 60.53 104 GLY A O 1
ATOM 791 N N . GLU A 1 105 ? -4.461 0.414 11.214 1.00 64.50 105 GLU A N 1
ATOM 792 C CA . GLU A 1 105 ? -4.522 -1.040 11.010 1.00 64.50 105 GLU A CA 1
ATOM 793 C C . GLU A 1 105 ? -5.324 -1.417 9.761 1.00 64.50 105 GLU A C 1
ATOM 795 O O . GLU A 1 105 ? -4.925 -2.305 9.013 1.00 64.50 105 GLU A O 1
ATOM 800 N N . ARG A 1 106 ? -6.427 -0.712 9.478 1.00 63.81 106 ARG A N 1
ATOM 801 C CA . ARG A 1 106 ? -7.224 -0.924 8.257 1.00 63.81 106 ARG A CA 1
ATOM 802 C C . ARG A 1 106 ? -6.519 -0.458 6.990 1.00 63.81 106 ARG A C 1
ATOM 804 O O . ARG A 1 106 ? -6.820 -0.964 5.913 1.00 63.81 106 ARG A O 1
ATOM 811 N N . THR A 1 107 ? -5.611 0.505 7.092 1.00 69.75 107 THR A N 1
ATOM 812 C CA . THR A 1 107 ? -4.863 1.001 5.937 1.00 69.75 107 THR A CA 1
ATOM 813 C C . THR A 1 107 ? -3.544 0.262 5.714 1.00 69.75 107 THR A C 1
ATOM 815 O O . THR A 1 107 ? -3.021 0.283 4.598 1.00 69.75 107 THR A O 1
ATOM 818 N N . ALA A 1 108 ? -3.030 -0.463 6.714 1.00 76.25 108 ALA A N 1
ATOM 819 C CA . ALA A 1 108 ? -1.809 -1.256 6.591 1.00 76.25 108 ALA A CA 1
ATOM 820 C C . ALA A 1 108 ? -1.859 -2.309 5.457 1.00 76.25 108 ALA A C 1
ATOM 822 O O . ALA A 1 108 ? -0.932 -2.304 4.645 1.00 76.25 108 ALA A O 1
ATOM 823 N N . PRO A 1 109 ? -2.919 -3.131 5.286 1.00 79.62 109 PRO A N 1
ATOM 824 C CA . PRO A 1 109 ? -3.021 -4.072 4.163 1.00 79.62 109 PRO A CA 1
ATOM 825 C C . PRO A 1 109 ? -3.006 -3.379 2.800 1.00 79.62 109 PRO A C 1
ATOM 827 O O . PRO A 1 109 ? -2.355 -3.837 1.865 1.00 79.62 109 PRO A O 1
ATOM 830 N N . VAL A 1 110 ? -3.674 -2.227 2.692 1.00 75.94 110 VAL A N 1
ATOM 831 C CA . VAL A 1 110 ? -3.693 -1.422 1.463 1.00 75.94 110 VAL A CA 1
ATOM 832 C C . VAL A 1 110 ? -2.298 -0.877 1.148 1.00 75.94 110 VAL A C 1
ATOM 834 O O . VAL A 1 110 ? -1.887 -0.861 -0.011 1.00 75.94 110 VAL A O 1
ATOM 837 N N . ASN A 1 111 ? -1.542 -0.459 2.164 1.00 77.62 111 ASN A N 1
ATOM 838 C CA . ASN A 1 111 ? -0.166 -0.001 1.987 1.00 77.62 111 ASN A CA 1
ATOM 839 C C . ASN A 1 111 ? 0.772 -1.153 1.601 1.00 77.62 111 ASN A C 1
ATOM 841 O O . ASN A 1 111 ? 1.596 -0.977 0.705 1.00 77.62 111 ASN A O 1
ATOM 845 N N . MET A 1 112 ? 0.601 -2.334 2.202 1.00 82.56 112 MET A N 1
ATOM 846 C CA . MET A 1 112 ? 1.325 -3.550 1.814 1.00 82.56 112 MET A CA 1
ATOM 847 C C . MET A 1 112 ? 1.029 -3.943 0.363 1.00 82.56 112 MET A C 1
ATOM 849 O O . MET A 1 112 ? 1.951 -4.310 -0.358 1.00 82.56 112 MET A O 1
ATOM 853 N N . LEU A 1 113 ? -0.222 -3.800 -0.095 1.00 83.12 113 LEU A N 1
ATOM 854 C CA . LEU A 1 113 ? -0.596 -4.070 -1.489 1.00 83.12 113 LEU A CA 1
ATOM 855 C C . LEU A 1 113 ? 0.136 -3.146 -2.427 1.00 83.12 113 LEU A C 1
ATOM 857 O O . LEU A 1 113 ? 0.784 -3.594 -3.362 1.00 83.12 113 LEU A O 1
ATOM 861 N N . ARG A 1 114 ? 0.043 -1.848 -2.162 1.00 80.62 114 ARG A N 1
ATOM 862 C CA . ARG A 1 114 ? 0.670 -0.850 -3.014 1.00 80.62 114 ARG A CA 1
ATOM 863 C C . ARG A 1 114 ? 2.183 -1.064 -3.092 1.00 80.62 114 ARG A C 1
ATOM 865 O O . ARG A 1 114 ? 2.727 -0.975 -4.186 1.00 80.62 114 ARG A O 1
ATOM 872 N N . ASP A 1 115 ? 2.849 -1.371 -1.975 1.00 84.12 115 ASP A N 1
ATOM 873 C CA . ASP A 1 115 ? 4.293 -1.642 -1.970 1.00 84.12 115 ASP A CA 1
ATOM 874 C C . ASP A 1 115 ? 4.635 -2.932 -2.727 1.00 84.12 115 ASP A C 1
ATOM 876 O O . ASP A 1 115 ? 5.530 -2.933 -3.567 1.00 84.12 115 ASP A O 1
ATOM 880 N N . ALA A 1 116 ? 3.875 -4.010 -2.523 1.00 85.25 116 ALA A N 1
ATOM 881 C CA . ALA A 1 116 ? 4.087 -5.264 -3.239 1.00 85.25 116 ALA A CA 1
ATOM 882 C C . ALA A 1 116 ? 3.876 -5.112 -4.757 1.00 85.25 116 ALA A C 1
ATOM 884 O O . ALA A 1 116 ? 4.683 -5.607 -5.543 1.00 85.25 116 ALA A O 1
ATOM 885 N N . LEU A 1 117 ? 2.841 -4.374 -5.174 1.00 84.69 117 LEU A N 1
ATOM 886 C CA . LEU A 1 117 ? 2.591 -4.053 -6.580 1.00 84.69 117 LEU A CA 1
ATOM 887 C C . LEU A 1 117 ? 3.713 -3.193 -7.172 1.00 84.69 117 LEU A C 1
ATOM 889 O O . LEU A 1 117 ? 4.190 -3.486 -8.266 1.00 84.69 117 LEU A O 1
ATOM 893 N N . TYR A 1 118 ? 4.189 -2.193 -6.428 1.00 86.06 118 TYR A N 1
ATOM 894 C CA . TYR A 1 118 ? 5.328 -1.374 -6.836 1.00 86.06 118 TYR A CA 1
ATOM 895 C C . TYR A 1 118 ? 6.599 -2.212 -7.028 1.00 86.06 118 TYR A C 1
ATOM 897 O O . TYR A 1 118 ? 7.310 -2.043 -8.015 1.00 86.06 118 TYR A O 1
ATOM 905 N N . ARG A 1 119 ? 6.879 -3.161 -6.126 1.00 86.88 119 ARG A N 1
ATOM 906 C CA . ARG A 1 119 ? 8.034 -4.069 -6.247 1.00 86.88 119 ARG A CA 1
ATOM 907 C C . ARG A 1 119 ? 7.910 -5.032 -7.423 1.00 86.88 119 ARG A C 1
ATOM 909 O O . ARG A 1 119 ? 8.914 -5.321 -8.070 1.00 86.88 119 ARG A O 1
ATOM 916 N N . LEU A 1 120 ? 6.702 -5.509 -7.724 1.00 85.69 120 LEU A N 1
ATOM 917 C CA . LEU A 1 120 ? 6.445 -6.323 -8.915 1.00 85.69 120 LEU A CA 1
ATOM 918 C C . LEU A 1 120 ? 6.677 -5.523 -10.204 1.00 85.69 120 LEU A C 1
ATOM 920 O O . LEU A 1 120 ? 7.290 -6.035 -11.138 1.00 85.69 120 LEU A O 1
ATOM 924 N N . GLU A 1 121 ? 6.236 -4.267 -10.251 1.00 85.19 121 GLU A N 1
ATOM 925 C CA . GLU A 1 121 ? 6.473 -3.375 -11.390 1.00 85.19 121 GLU A CA 1
ATOM 926 C C . GLU A 1 121 ? 7.967 -3.046 -11.547 1.00 85.19 121 GLU A C 1
ATOM 928 O O . GLU A 1 121 ? 8.523 -3.195 -12.636 1.00 85.19 121 GLU A O 1
ATOM 933 N N . GLU A 1 122 ? 8.651 -2.698 -10.453 1.00 86.38 122 GLU A N 1
ATOM 934 C CA . GLU A 1 122 ? 10.103 -2.480 -10.417 1.00 86.38 122 GLU A CA 1
ATOM 935 C C . GLU A 1 122 ? 10.867 -3.711 -10.930 1.00 86.38 122 GLU A C 1
ATOM 937 O O . GLU A 1 122 ? 11.816 -3.582 -11.710 1.00 86.38 122 GLU A O 1
ATOM 942 N N . HIS A 1 123 ? 10.440 -4.915 -10.542 1.00 86.88 123 HIS A N 1
ATOM 943 C CA . HIS A 1 123 ? 11.023 -6.157 -11.037 1.00 86.88 123 HIS A CA 1
ATOM 944 C C . HIS A 1 123 ? 10.870 -6.287 -12.559 1.00 86.88 123 HIS A C 1
ATOM 946 O O . HIS A 1 123 ? 11.854 -6.569 -13.237 1.00 86.88 123 HIS A O 1
ATOM 952 N N . CYS A 1 124 ? 9.695 -6.000 -13.123 1.00 86.31 124 CYS A N 1
ATOM 953 C CA . CYS A 1 124 ? 9.480 -6.071 -14.573 1.00 86.31 124 CYS A CA 1
ATOM 954 C C . CYS A 1 124 ? 10.207 -4.996 -15.365 1.00 86.31 124 CYS A C 1
ATOM 956 O O . CYS A 1 124 ? 10.682 -5.252 -16.472 1.00 86.31 124 CYS A O 1
ATOM 958 N N . VAL A 1 125 ? 10.333 -3.795 -14.803 1.00 84.44 125 VAL A N 1
ATOM 959 C CA . VAL A 1 125 ? 11.110 -2.717 -15.417 1.00 84.44 125 VAL A CA 1
ATOM 960 C C . VAL A 1 125 ? 12.572 -3.142 -15.582 1.00 84.44 125 VAL A C 1
ATOM 962 O O . VAL A 1 125 ? 13.147 -2.897 -16.648 1.00 84.44 125 VAL A O 1
ATOM 965 N N . ASN A 1 126 ? 13.139 -3.804 -14.566 1.00 84.75 126 ASN A N 1
ATOM 966 C CA . ASN A 1 126 ? 14.533 -4.254 -14.535 1.00 84.75 126 ASN A CA 1
ATOM 967 C C . ASN A 1 126 ? 14.770 -5.593 -15.256 1.00 84.75 12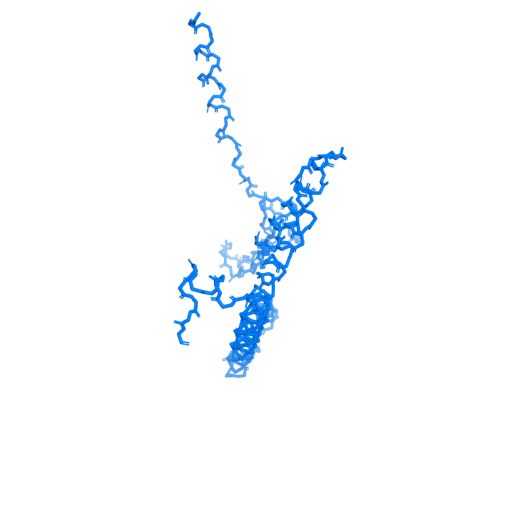6 ASN A C 1
ATOM 969 O O . ASN A 1 126 ? 15.831 -5.791 -15.847 1.00 84.75 126 ASN A O 1
ATOM 973 N N . PHE A 1 127 ? 13.792 -6.501 -15.239 1.00 87.56 127 PHE A N 1
ATOM 974 C CA . PHE A 1 127 ? 13.892 -7.861 -15.778 1.00 87.56 127 PHE A CA 1
ATOM 975 C C . PHE A 1 127 ? 12.690 -8.197 -16.680 1.00 87.56 127 PHE A C 1
ATOM 977 O O . PHE A 1 127 ? 11.919 -9.107 -16.376 1.00 87.56 127 PHE A O 1
ATOM 984 N N . PRO A 1 128 ? 12.519 -7.502 -17.820 1.00 84.50 128 PRO A N 1
ATOM 985 C CA . PRO A 1 128 ? 11.307 -7.597 -18.640 1.00 84.50 128 PRO A CA 1
ATOM 986 C C . PRO A 1 128 ? 11.034 -9.007 -19.172 1.00 84.50 128 PRO A C 1
ATOM 988 O O . PRO A 1 128 ? 9.880 -9.393 -19.326 1.00 84.50 128 PRO A O 1
ATOM 991 N N . GLU A 1 129 ? 12.076 -9.803 -19.413 1.00 86.31 129 GLU A N 1
ATOM 992 C CA . GLU A 1 129 ? 11.942 -11.196 -19.857 1.00 86.31 129 GLU A CA 1
ATOM 993 C C . GLU A 1 129 ? 11.319 -12.112 -18.791 1.00 86.31 129 GLU A C 1
ATOM 995 O O . GLU A 1 129 ? 10.709 -13.115 -19.137 1.00 86.31 129 GLU A O 1
ATOM 1000 N N . GLN A 1 130 ? 11.424 -11.768 -17.503 1.00 84.38 130 GLN A N 1
ATOM 1001 C CA . GLN A 1 130 ? 10.871 -12.569 -16.401 1.00 84.38 130 GLN A CA 1
ATOM 1002 C C . GLN A 1 130 ? 9.381 -12.290 -16.150 1.00 84.38 130 GLN A C 1
ATOM 1004 O O . GLN A 1 130 ? 8.742 -13.008 -15.384 1.00 84.38 130 GLN A O 1
ATOM 1009 N N . CYS A 1 131 ? 8.818 -11.275 -16.813 1.00 83.38 131 CYS A N 1
ATOM 1010 C CA . CYS A 1 131 ? 7.435 -10.834 -16.628 1.00 83.38 131 CYS A CA 1
ATOM 1011 C C . CYS A 1 131 ? 6.490 -11.191 -17.780 1.00 83.38 131 CYS A C 1
ATOM 1013 O O . CYS A 1 131 ? 5.382 -10.666 -17.854 1.00 83.38 131 CYS A O 1
ATOM 1015 N N . LYS A 1 132 ? 6.921 -12.061 -18.696 1.00 79.62 132 LYS A N 1
ATOM 1016 C CA . LYS A 1 132 ? 6.142 -12.438 -19.888 1.00 79.62 132 LYS A CA 1
ATOM 1017 C C . LYS A 1 132 ? 5.293 -13.693 -19.693 1.00 79.62 132 LYS A C 1
ATOM 1019 O O . LYS A 1 132 ? 4.391 -13.945 -20.486 1.00 79.62 132 LYS A O 1
ATOM 1024 N N . ASP A 1 133 ? 5.560 -14.438 -18.626 1.00 82.06 133 ASP A N 1
ATOM 1025 C CA . ASP A 1 133 ? 5.013 -15.773 -18.422 1.00 82.06 133 ASP A CA 1
ATOM 1026 C C . ASP A 1 133 ? 4.004 -15.792 -17.267 1.00 82.06 133 ASP A C 1
ATOM 1028 O O . ASP A 1 133 ? 4.009 -14.929 -16.386 1.00 82.06 133 ASP A O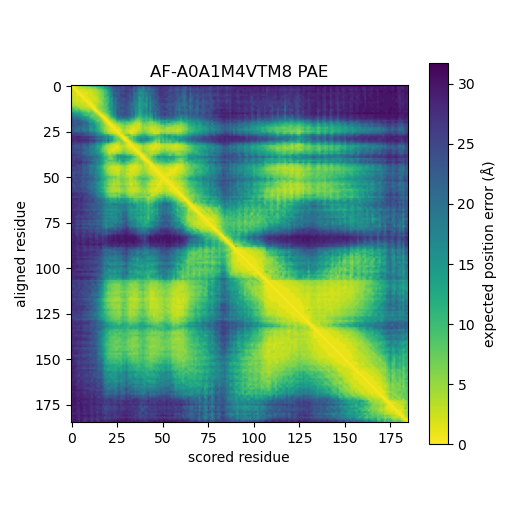 1
ATOM 1032 N N . GLU A 1 134 ? 3.189 -16.848 -17.203 1.00 84.75 134 GLU A N 1
ATOM 1033 C CA . GLU A 1 134 ? 2.172 -17.054 -16.157 1.00 84.75 134 GLU A CA 1
ATOM 1034 C C . GLU A 1 134 ? 2.721 -16.940 -14.727 1.00 84.75 134 GLU A C 1
ATOM 1036 O O . GLU A 1 134 ? 1.997 -16.570 -13.810 1.00 84.75 134 GLU A O 1
ATOM 1041 N N . LYS A 1 135 ? 4.015 -17.206 -14.509 1.00 81.94 135 LYS A N 1
ATOM 1042 C CA . LYS A 1 135 ? 4.661 -17.065 -13.192 1.00 81.94 135 LYS A CA 1
ATOM 1043 C C . LYS A 1 135 ? 4.555 -15.651 -12.617 1.00 81.94 135 LYS A C 1
ATOM 1045 O O . LYS A 1 135 ? 4.434 -15.510 -11.398 1.00 81.94 135 LYS A O 1
ATOM 1050 N N . TYR A 1 136 ? 4.601 -14.625 -13.465 1.00 81.88 136 TYR A N 1
ATOM 1051 C CA . TYR A 1 136 ? 4.442 -13.241 -13.031 1.00 81.88 136 TYR A CA 1
ATOM 1052 C C . TYR A 1 136 ? 3.011 -12.975 -12.559 1.00 81.88 136 TYR A C 1
ATOM 1054 O O . TYR A 1 136 ? 2.813 -12.526 -11.431 1.00 81.88 136 TYR A O 1
ATOM 1062 N N . PHE A 1 137 ? 2.020 -13.349 -13.371 1.00 81.06 137 PHE A N 1
ATOM 1063 C CA . PHE A 1 137 ? 0.605 -13.195 -13.027 1.00 81.06 137 PHE A CA 1
ATOM 1064 C C . PHE A 1 137 ? 0.217 -14.022 -11.797 1.00 81.06 137 PHE A C 1
ATOM 1066 O O . PHE A 1 137 ? -0.426 -13.503 -10.896 1.00 81.06 137 PHE A O 1
ATOM 1073 N N . ASN A 1 138 ? 0.744 -15.239 -11.656 1.00 85.88 138 ASN A N 1
ATOM 1074 C CA . ASN A 1 138 ? 0.568 -16.042 -10.444 1.00 85.88 138 ASN A CA 1
ATOM 1075 C C . ASN A 1 138 ? 1.161 -15.365 -9.197 1.00 85.88 138 ASN A C 1
ATOM 1077 O O . ASN A 1 138 ? 0.636 -15.513 -8.094 1.00 85.88 138 ASN A O 1
ATOM 1081 N N . SER A 1 139 ? 2.272 -14.636 -9.344 1.00 82.19 139 SER A N 1
ATOM 1082 C CA . SER A 1 139 ? 2.866 -13.876 -8.237 1.00 82.19 139 SER A CA 1
ATOM 1083 C C . SER A 1 139 ? 2.006 -12.666 -7.875 1.00 82.19 139 SER A C 1
ATOM 1085 O O . SER A 1 139 ? 1.826 -12.384 -6.692 1.00 82.19 139 SER A O 1
ATOM 1087 N N . PHE A 1 140 ? 1.439 -11.993 -8.879 1.00 84.62 140 PHE A N 1
ATOM 1088 C CA . PHE A 1 140 ? 0.472 -10.914 -8.700 1.00 84.62 140 PHE A CA 1
ATOM 1089 C C . PHE A 1 140 ? -0.784 -11.404 -7.966 1.00 84.62 140 PHE A C 1
ATOM 1091 O O . PHE A 1 140 ? -1.121 -10.863 -6.913 1.00 84.62 140 PHE A O 1
ATOM 1098 N N . ASP A 1 141 ? -1.414 -12.476 -8.449 1.00 86.06 141 ASP A N 1
ATOM 1099 C CA . ASP A 1 141 ? -2.632 -13.043 -7.860 1.00 86.06 141 ASP A CA 1
ATOM 1100 C C . ASP A 1 141 ? -2.393 -13.489 -6.418 1.00 86.06 141 ASP A C 1
ATOM 1102 O O . ASP A 1 141 ? -3.160 -13.156 -5.518 1.00 86.06 141 ASP A O 1
ATOM 1106 N N . LYS A 1 142 ? -1.254 -14.139 -6.150 1.00 89.19 142 LYS A N 1
ATOM 1107 C CA . LYS A 1 142 ? -0.883 -14.550 -4.793 1.00 89.19 142 LYS A CA 1
ATOM 1108 C C . LYS A 1 142 ? -0.728 -13.366 -3.834 1.00 89.19 142 LYS A C 1
ATOM 1110 O O . LYS A 1 142 ? -1.103 -13.479 -2.668 1.00 89.19 142 LYS A O 1
ATOM 1115 N N . VAL A 1 143 ? -0.153 -12.251 -4.290 1.00 85.62 143 VAL A N 1
ATOM 1116 C CA . VAL A 1 143 ? -0.036 -11.024 -3.484 1.00 85.62 143 VAL A CA 1
ATOM 1117 C C . VAL A 1 143 ? -1.420 -10.452 -3.184 1.00 85.62 143 VAL A C 1
ATOM 1119 O O . VAL A 1 143 ? -1.699 -10.121 -2.032 1.00 85.62 143 VAL A O 1
ATOM 1122 N N . VAL A 1 144 ? -2.292 -10.372 -4.192 1.00 84.50 144 VAL A N 1
ATOM 1123 C CA . VAL A 1 144 ? -3.668 -9.886 -4.027 1.00 84.50 144 VAL A CA 1
ATOM 1124 C C . VAL A 1 144 ? -4.437 -10.772 -3.043 1.00 84.50 144 VAL A C 1
ATOM 1126 O O . VAL A 1 144 ? -4.999 -10.254 -2.079 1.00 84.50 144 VAL A O 1
ATOM 1129 N N . ASP A 1 145 ? -4.389 -12.092 -3.212 1.00 86.81 145 ASP A N 1
ATOM 1130 C CA . ASP A 1 145 ? -5.090 -13.059 -2.362 1.00 86.81 145 ASP A CA 1
ATOM 1131 C C . ASP A 1 145 ? -4.642 -12.992 -0.900 1.00 86.81 145 ASP A C 1
ATOM 1133 O O . ASP A 1 145 ? -5.474 -12.963 0.011 1.00 86.81 145 ASP A O 1
ATOM 1137 N N . LEU A 1 146 ? -3.327 -12.931 -0.652 1.00 87.88 146 LEU A N 1
ATOM 1138 C CA . LEU A 1 146 ? -2.789 -12.814 0.706 1.00 87.88 146 LEU A CA 1
ATOM 1139 C C . LEU A 1 146 ? -3.284 -11.545 1.401 1.00 87.88 146 LEU A C 1
ATOM 1141 O O . LEU A 1 146 ? -3.583 -11.571 2.595 1.00 87.88 146 LEU A O 1
ATOM 1145 N N . ILE A 1 147 ? -3.403 -10.445 0.661 1.00 84.38 147 ILE A N 1
ATOM 1146 C CA . ILE A 1 147 ? -3.832 -9.167 1.222 1.00 84.38 147 ILE A CA 1
ATOM 1147 C C . ILE A 1 147 ? -5.341 -9.121 1.428 1.00 84.38 147 ILE A C 1
ATOM 1149 O O . ILE A 1 147 ? -5.790 -8.617 2.455 1.00 84.38 147 ILE A O 1
ATOM 1153 N N . VAL A 1 148 ? -6.130 -9.684 0.510 1.00 82.88 148 VAL A N 1
ATOM 1154 C CA . VAL A 1 148 ? -7.578 -9.853 0.701 1.00 82.88 148 VAL A CA 1
ATOM 1155 C C . VAL A 1 148 ? -7.847 -10.703 1.942 1.00 82.88 148 VAL A C 1
ATOM 1157 O O . VAL A 1 148 ? -8.686 -10.337 2.768 1.00 82.88 148 VAL A O 1
ATOM 1160 N N . LYS A 1 149 ? -7.092 -11.791 2.123 1.00 87.19 149 LYS A N 1
ATOM 1161 C CA . LYS A 1 149 ? -7.183 -12.635 3.316 1.00 87.19 149 LYS A CA 1
ATOM 1162 C C . LYS A 1 149 ? -6.838 -11.858 4.589 1.00 87.19 149 LYS A C 1
ATOM 1164 O O . LYS A 1 149 ? -7.630 -11.861 5.528 1.00 87.19 149 LYS A O 1
ATOM 1169 N N . LEU A 1 150 ? -5.713 -11.141 4.596 1.00 85.69 150 LEU A N 1
ATOM 1170 C CA . LEU A 1 150 ? -5.290 -10.313 5.730 1.00 85.69 150 LEU A CA 1
ATOM 1171 C C . LEU A 1 150 ? -6.332 -9.234 6.076 1.00 85.69 150 LEU A C 1
ATOM 1173 O O . LEU A 1 150 ? -6.652 -9.020 7.243 1.00 85.69 150 LEU A O 1
ATOM 1177 N N . GLN A 1 151 ? -6.909 -8.577 5.067 1.00 80.69 151 GLN A N 1
ATOM 1178 C CA . GLN A 1 151 ? -7.977 -7.594 5.250 1.00 80.69 151 GLN A CA 1
ATOM 1179 C C . GLN A 1 151 ? -9.233 -8.226 5.869 1.00 80.69 151 GLN A C 1
ATOM 1181 O O . GLN A 1 151 ? -9.894 -7.594 6.701 1.00 80.69 151 GLN A O 1
ATOM 1186 N N . GLY A 1 152 ? -9.563 -9.460 5.476 1.00 81.25 152 GLY A N 1
ATOM 1187 C CA . GLY A 1 152 ? -10.636 -10.250 6.075 1.00 81.25 152 GLY A CA 1
ATOM 1188 C C . GLY A 1 152 ? -10.394 -10.514 7.561 1.00 81.25 152 GLY A C 1
ATOM 1189 O O . GLY A 1 152 ? -11.249 -10.185 8.382 1.00 81.25 152 GLY A O 1
ATOM 1190 N N . GLU A 1 153 ? -9.203 -11.003 7.914 1.00 84.88 153 GLU A N 1
ATOM 1191 C CA . GLU A 1 153 ? -8.797 -11.295 9.299 1.00 84.88 153 GLU A CA 1
ATOM 1192 C C . GLU A 1 153 ? -8.822 -10.038 10.193 1.00 84.88 153 GLU A C 1
ATOM 1194 O O . GLU A 1 153 ? -9.336 -10.072 11.315 1.00 84.88 153 GLU A O 1
ATOM 1199 N N . ILE A 1 154 ? -8.344 -8.895 9.687 1.00 80.69 154 ILE A N 1
ATOM 1200 C CA . ILE A 1 154 ? -8.397 -7.606 10.403 1.00 80.69 154 ILE A CA 1
ATOM 1201 C C . ILE A 1 154 ? -9.846 -7.155 10.608 1.00 80.69 154 ILE A C 1
ATOM 1203 O O . ILE A 1 154 ? -10.214 -6.679 11.684 1.00 80.69 154 ILE A O 1
ATOM 1207 N N . SER A 1 155 ? -10.693 -7.311 9.588 1.00 76.75 155 SER A N 1
ATOM 1208 C CA . SER A 1 155 ? -12.105 -6.922 9.668 1.00 76.75 155 SER A CA 1
ATOM 1209 C C . SER A 1 155 ? -12.875 -7.781 10.673 1.00 76.75 155 SER A C 1
ATOM 1211 O O . SER A 1 155 ? -13.689 -7.254 11.433 1.00 76.75 155 SER A O 1
ATOM 1213 N N . GLU A 1 156 ? -12.593 -9.083 10.717 1.00 80.50 156 GLU A N 1
ATOM 1214 C CA . GLU A 1 156 ? -13.178 -10.011 11.683 1.00 80.50 156 GLU A CA 1
ATOM 1215 C C . GLU A 1 156 ? -12.709 -9.713 13.113 1.00 80.50 156 GLU A C 1
ATOM 1217 O O . GLU A 1 156 ? -13.533 -9.625 14.026 1.00 80.50 156 GLU A O 1
ATOM 1222 N N . THR A 1 157 ? -11.411 -9.464 13.301 1.00 80.31 157 THR A N 1
ATOM 1223 C CA . THR A 1 157 ? -10.839 -9.070 14.599 1.00 80.31 157 THR A CA 1
ATOM 1224 C C . THR A 1 157 ? -11.491 -7.787 15.113 1.00 80.31 157 THR A C 1
ATOM 1226 O O . THR A 1 157 ? -11.997 -7.760 16.235 1.00 80.31 157 THR A O 1
ATOM 1229 N N . ALA A 1 158 ? -11.612 -6.761 14.266 1.00 75.50 158 ALA A N 1
ATOM 1230 C CA . ALA A 1 158 ? -12.286 -5.513 14.619 1.00 75.50 158 ALA A CA 1
ATOM 1231 C C . ALA A 1 158 ? -13.769 -5.720 14.988 1.00 75.50 158 ALA A C 1
ATOM 1233 O O . ALA A 1 158 ? -14.275 -5.084 15.915 1.00 75.50 158 ALA A O 1
ATOM 1234 N N . ALA A 1 159 ? -14.476 -6.618 14.293 1.00 72.31 159 ALA A N 1
ATOM 1235 C CA . ALA A 1 159 ? -15.864 -6.955 14.608 1.00 72.31 159 ALA A CA 1
ATOM 1236 C C . ALA A 1 159 ? -15.999 -7.719 15.937 1.00 72.31 159 ALA A C 1
ATOM 1238 O O . ALA A 1 159 ? -16.986 -7.535 16.654 1.00 72.31 159 ALA A O 1
ATOM 1239 N N . ASN A 1 160 ? -15.030 -8.573 16.271 1.00 78.69 160 ASN A N 1
ATOM 1240 C CA . ASN A 1 160 ? -14.996 -9.313 17.532 1.00 78.69 160 ASN A CA 1
ATOM 1241 C C . ASN A 1 160 ? -14.665 -8.395 18.713 1.00 78.69 160 ASN A C 1
ATOM 1243 O O . ASN A 1 160 ? -15.329 -8.474 19.745 1.00 78.69 160 ASN A O 1
ATOM 1247 N N . GLU A 1 161 ? -13.715 -7.474 18.552 1.00 77.50 161 GLU A N 1
ATOM 1248 C CA . GLU A 1 161 ? -13.431 -6.440 19.550 1.00 77.50 161 GLU A CA 1
ATOM 1249 C C . GLU A 1 161 ? -14.637 -5.535 19.804 1.00 77.50 161 GLU A C 1
ATOM 1251 O O . GLU A 1 161 ? -14.963 -5.264 20.956 1.00 77.50 161 GLU A O 1
ATOM 1256 N N . ALA A 1 162 ? -15.332 -5.097 18.747 1.00 69.25 162 ALA A N 1
ATOM 1257 C CA . ALA A 1 162 ? -16.531 -4.273 18.883 1.00 69.25 162 ALA A CA 1
ATOM 1258 C C . ALA A 1 162 ? -17.628 -4.997 19.683 1.00 69.25 162 ALA A C 1
ATOM 1260 O O . ALA A 1 162 ? -18.189 -4.424 20.615 1.00 69.25 162 ALA A O 1
ATOM 1261 N N . ARG A 1 163 ? -17.871 -6.281 19.380 1.00 72.50 163 ARG A N 1
ATOM 1262 C CA . ARG A 1 163 ? -18.812 -7.127 20.133 1.00 72.50 163 ARG A CA 1
ATOM 1263 C C . ARG A 1 163 ? -18.376 -7.336 21.586 1.00 72.50 163 ARG A C 1
ATOM 1265 O O . ARG A 1 163 ? -19.212 -7.324 22.487 1.00 72.50 163 ARG A O 1
ATOM 1272 N N . ALA A 1 164 ? -17.080 -7.517 21.835 1.00 77.50 164 ALA A N 1
ATOM 1273 C CA . ALA A 1 164 ? -16.547 -7.665 23.187 1.00 77.50 164 ALA A CA 1
ATOM 1274 C C . ALA A 1 164 ? -16.720 -6.379 24.011 1.00 77.50 164 ALA A C 1
ATOM 1276 O O . ALA A 1 164 ? -17.072 -6.447 25.189 1.00 77.50 164 ALA A O 1
ATOM 1277 N N . GLU A 1 165 ? -16.517 -5.215 23.399 1.00 71.81 165 GLU A N 1
ATOM 1278 C CA . GLU A 1 165 ? -16.659 -3.919 24.062 1.00 71.81 165 GLU A CA 1
ATOM 1279 C C . GLU A 1 165 ? -18.129 -3.557 24.321 1.00 71.81 165 GLU A C 1
ATOM 1281 O O . GLU A 1 165 ? -18.470 -3.062 25.398 1.00 71.81 165 GLU A O 1
ATOM 1286 N N . GLU A 1 166 ? -19.025 -3.900 23.392 1.00 67.31 166 GLU A N 1
ATOM 1287 C CA . GLU A 1 166 ? -20.476 -3.820 23.589 1.00 67.31 166 GLU A CA 1
ATOM 1288 C C . GLU A 1 166 ? -20.913 -4.696 24.773 1.00 67.31 166 GLU A C 1
ATOM 1290 O O . GLU A 1 166 ? -21.597 -4.224 25.683 1.00 67.31 166 GLU A O 1
ATOM 1295 N N . ALA A 1 167 ? -20.433 -5.942 24.842 1.00 72.56 167 ALA A N 1
ATOM 1296 C CA . ALA A 1 167 ? -20.732 -6.852 25.945 1.00 72.56 167 ALA A CA 1
ATOM 1297 C C . ALA A 1 167 ? -20.203 -6.351 27.302 1.00 72.56 167 ALA A C 1
ATOM 1299 O O . ALA A 1 167 ? -20.883 -6.506 28.319 1.00 72.56 167 ALA A O 1
ATOM 1300 N N . LYS A 1 168 ? -19.011 -5.737 27.348 1.00 74.88 168 LYS A N 1
ATOM 1301 C CA . LYS A 1 168 ? -18.496 -5.093 28.571 1.00 74.88 168 LYS A CA 1
ATOM 1302 C C . LYS A 1 168 ? -19.368 -3.912 28.987 1.00 74.88 168 LYS A C 1
ATOM 1304 O O . LYS A 1 168 ? -19.717 -3.801 30.160 1.00 74.88 168 LYS A O 1
ATOM 1309 N N . THR A 1 169 ? -19.759 -3.077 28.027 1.00 69.38 169 THR A N 1
ATOM 1310 C CA . THR A 1 169 ? -20.614 -1.909 28.266 1.00 69.38 169 THR A CA 1
ATOM 1311 C C . THR A 1 169 ? -21.975 -2.338 28.822 1.00 69.38 169 THR A C 1
ATOM 1313 O O . THR A 1 169 ? -22.409 -1.831 29.851 1.00 69.38 169 THR A O 1
ATOM 1316 N N . LEU A 1 170 ? -22.612 -3.353 28.230 1.00 67.38 170 LEU A N 1
ATOM 1317 C CA . LEU A 1 170 ? -23.892 -3.895 28.703 1.00 67.38 170 LEU A CA 1
ATOM 1318 C C . LEU A 1 170 ? -23.817 -4.506 30.113 1.00 67.38 170 LEU A C 1
ATOM 1320 O O . LEU A 1 170 ? -24.792 -4.431 30.860 1.00 67.38 170 LEU A O 1
ATOM 1324 N N . ARG A 1 171 ? -22.673 -5.095 30.494 1.00 74.88 171 ARG A N 1
ATOM 1325 C CA . ARG A 1 171 ? -22.436 -5.623 31.852 1.00 74.88 171 ARG A CA 1
ATOM 1326 C C . ARG A 1 171 ? -22.204 -4.524 32.888 1.00 74.88 171 ARG A C 1
ATOM 1328 O O . ARG A 1 171 ? -22.562 -4.720 34.045 1.00 74.88 171 ARG A O 1
ATOM 1335 N N . ALA A 1 172 ? -21.607 -3.404 32.487 1.00 73.50 172 ALA A N 1
ATOM 1336 C CA . ALA A 1 172 ? -21.357 -2.262 33.362 1.00 73.50 172 ALA A CA 1
ATOM 1337 C C . ALA A 1 172 ? -22.616 -1.409 33.605 1.00 73.50 172 ALA A C 1
ATOM 1339 O O . ALA A 1 172 ? -22.712 -0.752 34.638 1.00 73.50 172 ALA A O 1
ATOM 1340 N N . LEU A 1 173 ? -23.583 -1.432 32.681 1.00 70.62 173 LEU A N 1
ATOM 1341 C CA . LEU A 1 173 ? -24.818 -0.654 32.782 1.00 70.62 173 LEU A CA 1
ATOM 1342 C C . LEU A 1 173 ? -25.872 -1.337 33.665 1.00 70.62 173 LEU A C 1
ATOM 1344 O O . LEU A 1 173 ? -26.215 -2.520 33.503 1.00 70.62 173 LEU A O 1
ATOM 1348 N N . THR A 1 174 ? -26.475 -0.551 34.554 1.00 75.81 174 THR A N 1
ATOM 1349 C CA . THR A 1 174 ? -27.642 -0.982 35.328 1.00 75.81 174 THR A CA 1
ATOM 1350 C C . THR A 1 174 ? -28.852 -1.221 34.406 1.00 75.81 174 THR A C 1
ATOM 1352 O O . THR A 1 174 ? -28.913 -0.674 33.301 1.00 75.81 174 THR A O 1
ATOM 1355 N N . PRO A 1 175 ? -29.849 -2.030 34.817 1.00 74.62 175 PRO A N 1
ATOM 1356 C CA . PRO A 1 175 ? -31.054 -2.265 34.012 1.00 74.62 175 PRO A CA 1
ATOM 1357 C C . PRO A 1 175 ? -31.785 -0.971 33.614 1.00 74.62 175 PRO A C 1
ATOM 1359 O O . PRO A 1 175 ? -32.233 -0.836 32.481 1.00 74.62 175 PRO A O 1
ATOM 1362 N N . GLN A 1 176 ? -31.813 0.014 34.517 1.00 70.56 176 GLN A N 1
ATOM 1363 C CA . GLN A 1 176 ? -32.437 1.324 34.298 1.00 70.56 176 GLN A CA 1
ATOM 1364 C C . GLN A 1 176 ? -31.691 2.158 33.245 1.00 70.56 176 GLN A C 1
ATOM 1366 O O . GLN A 1 176 ? -32.310 2.857 32.444 1.00 70.56 176 GLN A O 1
ATOM 1371 N N . GLU A 1 177 ? -30.359 2.075 33.210 1.00 68.75 177 GLU A N 1
ATOM 1372 C CA . GLU A 1 177 ? -29.551 2.744 32.187 1.00 68.75 177 GLU A CA 1
ATOM 1373 C C . GLU A 1 177 ? -29.682 2.064 30.821 1.00 68.75 177 GLU A C 1
ATOM 1375 O O . GLU A 1 177 ? -29.692 2.750 29.801 1.00 68.75 177 GLU A O 1
ATOM 1380 N N . ARG A 1 178 ? -29.850 0.737 30.781 1.00 67.50 178 ARG A N 1
ATOM 1381 C CA . ARG A 1 178 ? -30.105 -0.002 29.533 1.00 67.50 178 ARG A CA 1
ATOM 1382 C C . ARG A 1 178 ? -31.465 0.330 28.919 1.00 67.50 178 ARG A C 1
ATOM 1384 O O . ARG A 1 178 ? -31.534 0.530 27.706 1.00 67.50 178 ARG A O 1
ATOM 1391 N N . ASP A 1 179 ? -32.507 0.471 29.739 1.00 70.00 179 ASP A N 1
ATOM 1392 C CA . ASP A 1 179 ? -33.835 0.917 29.289 1.00 70.00 179 ASP A CA 1
ATOM 1393 C C . ASP A 1 179 ? -33.812 2.361 28.772 1.00 70.00 179 ASP A C 1
ATOM 1395 O O . ASP A 1 179 ? -34.388 2.659 27.727 1.00 70.00 179 ASP A O 1
ATOM 1399 N N . LYS A 1 180 ? -33.077 3.260 29.442 1.00 73.25 180 LYS A N 1
ATOM 1400 C CA . LYS A 1 180 ? -32.943 4.667 29.026 1.00 73.25 180 LYS A CA 1
ATOM 1401 C C . LYS A 1 180 ? -32.381 4.829 27.606 1.00 73.25 180 LYS A C 1
ATOM 1403 O O . LYS A 1 180 ? -32.723 5.798 26.931 1.00 73.25 180 LYS A O 1
ATOM 1408 N N . TYR A 1 181 ? -31.526 3.907 27.161 1.00 65.62 181 TYR A N 1
ATOM 1409 C CA . TYR A 1 181 ? -30.889 3.944 25.840 1.00 65.62 181 TYR A CA 1
ATOM 1410 C C . TYR A 1 181 ? -31.446 2.910 24.844 1.00 65.62 181 TYR A C 1
ATOM 1412 O O . TYR A 1 181 ? -30.859 2.743 23.777 1.00 65.62 181 TYR A O 1
ATOM 1420 N N . ASN A 1 182 ? -32.568 2.235 25.143 1.00 68.19 182 ASN A N 1
ATOM 1421 C CA . ASN A 1 182 ? -33.140 1.169 24.300 1.00 68.19 182 ASN A CA 1
ATOM 1422 C C . ASN A 1 182 ? -32.133 0.053 23.944 1.00 68.19 182 ASN A C 1
ATOM 1424 O O . ASN A 1 182 ? -32.119 -0.462 22.826 1.00 68.19 182 ASN A O 1
ATOM 1428 N N . LEU A 1 183 ? -31.279 -0.327 24.895 1.00 65.62 183 LEU A N 1
ATOM 1429 C CA . LEU A 1 183 ? -30.257 -1.364 24.702 1.00 65.62 183 LEU A CA 1
ATOM 1430 C C . LEU A 1 183 ? -30.744 -2.772 25.081 1.00 65.62 183 LEU A C 1
ATOM 1432 O O . LEU A 1 183 ? -29.981 -3.730 24.991 1.00 65.62 183 LEU A O 1
ATOM 1436 N N . ASN A 1 184 ? -32.004 -2.909 25.500 1.00 57.75 184 ASN A N 1
ATOM 1437 C CA . ASN A 1 184 ? -32.633 -4.197 25.769 1.00 57.75 184 ASN A CA 1
ATOM 1438 C C . ASN A 1 184 ? -33.179 -4.780 24.455 1.00 57.75 184 ASN A C 1
ATOM 1440 O O . ASN A 1 184 ? -34.247 -4.387 23.984 1.00 57.75 184 ASN A O 1
ATOM 1444 N N . LYS A 1 185 ? -32.416 -5.697 23.858 1.00 52.81 185 LYS A N 1
ATOM 1445 C CA . LYS A 1 185 ? -32.817 -6.539 22.728 1.00 52.81 185 LYS A CA 1
ATOM 1446 C C . LYS A 1 185 ? -32.548 -8.001 23.046 1.00 52.81 185 LYS A C 1
ATOM 1448 O O . LYS A 1 185 ? -31.493 -8.271 23.660 1.00 52.81 185 LYS A O 1
#

Organism: NCBI:txid1302685

Foldseek 3Di:
DVVVVVVVVVVVVVVPPPPQDWDWAAPDPPLFWIWIDSDPVWWTKIFGADPVRHTDDIQTQDTDPPLVVVLVVVLCVVVVPDDPPDPPPVVVSVVSVVVSVLVVLLCVLVVQLRVQVSVLSVCCVVVVVVCPDVVSVVSNVVSVVVSVVSSVVSVVVVVVVVVVVLVVVVVVDDPVRCVVVVVPD

Nearest PDB structures (foldseek):
  6gxn-assembly1_v  TM=3.951E-01  e=2.212E+00  Escherichia coli
  3tul-assembly5_D  TM=3.034E-01  e=2.660E+00  Salmonella enterica subsp. enterica serovar Typhimurium
  5fwk-assembly1_E  TM=3.527E-01  e=7.115E+00  Homo sapiens

pLDDT: mean 72.44, std 11.48, range [47.88, 89.19]